Protein AF-A0A397Q6Q2-F1 (afdb_monomer_lite)

InterPro domains:
  IPR017496 Photosynthetic complex assembly protein 2, putative [PF12291] (1-254)
  IPR017496 Photosynthetic complex assembly protein 2, putative [TIGR03055] (8-249)

Organism: NCBI:txid933063

pLDDT: mean 75.16, std 22.61, range [23.69, 97.44]

Foldseek 3Di:
DVLLVVLLVVLVVCVLVLLLVLLLLLLDDLVCLVVVLVVLVVQLVVLLVQLLVLLQPLDLVSLVSLLVSLVSNLSSLSSCVQSPVQWAPDQAADDDDPDLVVLVVNLCRGHVSSLVVLVVVLVSSCVSNPVGPDCLSSLSNVLVSVLVVLVSVQQQQEFQDNLLLSHDPSNNSSVNNGDHDLDDPSLVVLLVVLLVVLCVLQCVLVDPPHRPSSVSSSSSSSSSSVVSSVVSVCRNDPDNPCVSVVVSSVVSVVVVVVVVVVPDDDPPDDDDDDDDDDDDDDDDDDDDDDDDDDDDDDDDDDDDDDDDDDDDDDDDDDDDDDDDDDDDDD

Sequence (330 aa):
MLEYGLAILYALFIWWFSTGLILYLDGLPRRTFSWSMVVMTVIALAALYGLWVSGTDNSMGGAYLSFTCGLLVWAWHELSFLTGYLTGPRRTPCPKVDSFWARFRYASETVIHHEIAIAATAGLMAMLTWGASNQIGLWTFVILWLMRLSAKLNIFLGVANLAEEFLPPHLRYLETYFRRRPLNLLFPVSVTVSTIVTVLILERGLAEGVPAWEAVGAVFLGTLLALAVLEHWFLVLPIQATALWQWALDAQRTRRRKNASVAPGEVEGDDLFQVLPVSAGTTKPAKGIEEAAGISWGTHSPLTRMQSWDVPNNKPQVFPGRGSAPGSLD

Structure (mmCIF, N/CA/C/O backbone):
data_AF-A0A397Q6Q2-F1
#
_entry.id   AF-A0A397Q6Q2-F1
#
loop_
_atom_site.group_PDB
_atom_site.id
_atom_site.type_symbol
_atom_site.label_atom_id
_atom_site.label_alt_id
_atom_site.label_comp_id
_atom_site.label_asym_id
_atom_site.label_entity_id
_atom_site.label_seq_id
_atom_site.pdbx_PDB_ins_code
_atom_site.Cartn_x
_atom_site.Cartn_y
_atom_site.Cartn_z
_atom_site.occupancy
_atom_site.B_iso_or_equiv
_atom_site.auth_seq_id
_atom_site.auth_comp_id
_atom_site.auth_asym_id
_atom_site.auth_atom_id
_atom_site.pdbx_PDB_model_num
ATOM 1 N N . MET A 1 1 ? -23.509 8.230 11.506 1.00 62.78 1 MET A N 1
ATOM 2 C CA . MET A 1 1 ? -23.454 8.987 10.228 1.00 62.78 1 MET A CA 1
ATOM 3 C C . MET A 1 1 ? -22.241 9.916 10.162 1.00 62.78 1 MET A C 1
ATOM 5 O O . MET A 1 1 ? -21.402 9.698 9.300 1.00 62.78 1 MET A O 1
ATOM 9 N N . LEU A 1 2 ? -22.098 10.903 11.061 1.00 80.69 2 LEU A N 1
ATOM 10 C CA . LEU A 1 2 ? -20.955 11.837 11.042 1.00 80.69 2 LEU A CA 1
ATOM 11 C C . LEU A 1 2 ? -19.597 11.131 11.221 1.00 80.69 2 LEU A C 1
ATOM 13 O O . LEU A 1 2 ? -18.659 11.415 10.488 1.00 80.69 2 LEU A O 1
ATOM 17 N N . GLU A 1 3 ? -19.518 10.166 12.138 1.00 75.81 3 GLU A N 1
ATOM 18 C CA . GLU A 1 3 ? -18.299 9.392 12.431 1.00 75.81 3 GLU A CA 1
ATOM 19 C C . GLU A 1 3 ? -17.774 8.620 11.211 1.00 75.81 3 GLU A C 1
ATOM 21 O O . GLU A 1 3 ? -16.574 8.612 10.947 1.00 75.81 3 GLU A O 1
ATOM 26 N N . TYR A 1 4 ? -18.668 8.050 10.398 1.00 86.25 4 TYR A N 1
ATOM 27 C CA . TYR A 1 4 ? -18.290 7.371 9.155 1.00 86.25 4 TYR A CA 1
ATOM 28 C C . TYR A 1 4 ? -17.776 8.359 8.107 1.00 86.25 4 TYR A C 1
ATOM 30 O O . TYR A 1 4 ? -16.778 8.093 7.444 1.00 86.25 4 TYR A O 1
ATOM 38 N N . GLY A 1 5 ? -18.417 9.528 7.992 1.00 83.69 5 GLY A N 1
ATOM 39 C CA . GLY A 1 5 ? -17.938 10.603 7.124 1.00 83.69 5 GLY A CA 1
ATOM 40 C C . GLY A 1 5 ? -16.537 11.074 7.518 1.00 83.69 5 GLY A C 1
ATOM 41 O O . GLY A 1 5 ? -15.680 11.239 6.652 1.00 83.69 5 GLY A O 1
ATOM 42 N N . LEU A 1 6 ? -16.270 11.213 8.820 1.00 86.25 6 LEU A N 1
ATOM 43 C CA . LEU A 1 6 ? -14.944 11.560 9.333 1.00 86.25 6 LEU A CA 1
ATOM 44 C C . LEU A 1 6 ? -13.905 10.473 9.033 1.00 86.25 6 LEU A C 1
ATOM 46 O O . LEU A 1 6 ? -12.788 10.809 8.651 1.00 86.25 6 LEU A O 1
ATOM 50 N N . ALA A 1 7 ? -14.256 9.192 9.159 1.00 83.50 7 ALA A N 1
ATOM 51 C CA . ALA A 1 7 ? -13.366 8.086 8.807 1.00 83.50 7 ALA A CA 1
ATOM 52 C C . ALA A 1 7 ? -13.013 8.083 7.307 1.00 83.50 7 ALA A C 1
ATOM 54 O O . ALA A 1 7 ? -11.840 7.984 6.945 1.00 83.50 7 ALA A O 1
ATOM 55 N N . ILE A 1 8 ? -14.001 8.281 6.427 1.00 88.94 8 ILE A N 1
ATOM 56 C CA . ILE A 1 8 ? -13.779 8.383 4.975 1.00 88.94 8 ILE A CA 1
ATOM 57 C C . ILE A 1 8 ? -12.869 9.573 4.652 1.00 88.94 8 ILE A C 1
ATOM 59 O O . ILE A 1 8 ? -11.878 9.419 3.939 1.00 88.94 8 ILE A O 1
ATOM 63 N N . LEU A 1 9 ? -13.173 10.755 5.198 1.00 90.94 9 LEU A N 1
ATOM 64 C CA . LEU A 1 9 ? -12.369 11.962 4.987 1.00 90.94 9 LEU A CA 1
ATOM 65 C C . LEU A 1 9 ? -10.935 11.782 5.488 1.00 90.94 9 LEU A C 1
ATOM 67 O O . LEU A 1 9 ? -9.996 12.193 4.811 1.00 90.94 9 LEU A O 1
ATOM 71 N N . TYR A 1 10 ? -10.760 11.136 6.639 1.00 89.44 10 TYR A N 1
ATOM 72 C CA . TYR A 1 10 ? -9.447 10.833 7.195 1.00 89.44 10 TYR A CA 1
ATOM 73 C C . TYR A 1 10 ? -8.652 9.875 6.301 1.00 89.44 10 TYR A C 1
ATOM 75 O O . TYR A 1 10 ? -7.494 10.152 5.989 1.00 89.44 10 TYR A O 1
ATOM 83 N N . ALA A 1 11 ? -9.272 8.788 5.831 1.00 86.50 11 ALA A N 1
ATOM 84 C CA . ALA A 1 11 ? -8.634 7.845 4.915 1.00 86.50 11 ALA A CA 1
ATOM 85 C C . ALA A 1 11 ? -8.233 8.514 3.594 1.00 86.50 11 ALA A C 1
ATOM 87 O O . ALA A 1 11 ? -7.105 8.338 3.139 1.00 86.50 11 ALA A O 1
ATOM 88 N N . LEU A 1 12 ? -9.125 9.321 3.010 1.00 88.50 12 LEU A N 1
ATOM 89 C CA . LEU A 1 12 ? -8.849 10.088 1.793 1.00 88.50 12 LEU A CA 1
ATOM 90 C C . LEU A 1 12 ? -7.703 11.079 1.996 1.00 88.50 12 LEU A C 1
ATOM 92 O O . LEU A 1 12 ? -6.806 11.162 1.158 1.00 88.50 12 LEU A O 1
ATOM 96 N N . PHE A 1 13 ? -7.717 11.807 3.114 1.00 89.56 13 PHE A N 1
ATOM 97 C CA . PHE A 1 13 ? -6.671 12.759 3.459 1.00 89.56 13 PHE A CA 1
ATOM 98 C C . PHE A 1 13 ? -5.317 12.067 3.609 1.00 89.56 13 PHE A C 1
ATOM 100 O O . PHE A 1 13 ? -4.347 12.507 2.994 1.00 89.56 13 PHE A O 1
ATOM 107 N N . ILE A 1 14 ? -5.241 10.972 4.375 1.00 87.06 14 ILE A N 1
ATOM 108 C CA . ILE A 1 14 ? -3.981 10.245 4.557 1.00 87.06 14 ILE A CA 1
ATOM 109 C C . ILE A 1 14 ? -3.511 9.623 3.255 1.00 87.06 14 ILE A C 1
ATOM 111 O O . ILE A 1 14 ? -2.324 9.703 2.964 1.00 87.06 14 ILE A O 1
ATOM 115 N N . TRP A 1 15 ? -4.401 9.028 2.465 1.00 85.56 15 TRP A N 1
ATOM 116 C CA . TRP A 1 15 ? -4.033 8.472 1.168 1.00 85.56 15 TRP A CA 1
ATOM 117 C C . TRP A 1 15 ? -3.426 9.552 0.264 1.00 85.56 15 TRP A C 1
ATOM 119 O O . TRP A 1 15 ? -2.293 9.409 -0.194 1.00 85.56 15 TRP A O 1
ATOM 129 N N . TRP A 1 16 ? -4.119 10.683 0.101 1.00 83.06 16 TRP A N 1
ATOM 130 C CA . TRP A 1 16 ? -3.647 11.805 -0.712 1.00 83.06 16 TRP A CA 1
ATOM 131 C C . TRP A 1 16 ? -2.315 12.374 -0.209 1.00 83.06 16 TRP A C 1
ATOM 133 O O . TRP A 1 16 ? -1.377 12.594 -0.984 1.00 83.06 16 TRP A O 1
ATOM 143 N N . PHE A 1 17 ? -2.226 12.605 1.103 1.00 83.75 17 PHE A N 1
ATOM 144 C CA . PHE A 1 17 ? -1.046 13.165 1.748 1.00 83.75 17 PHE A CA 1
ATOM 145 C C . PHE A 1 17 ? 0.142 12.203 1.694 1.00 83.75 17 PHE A C 1
ATOM 147 O O . PHE A 1 17 ? 1.251 12.634 1.400 1.00 83.75 17 PHE A O 1
ATOM 154 N N . SER A 1 18 ? -0.079 10.907 1.921 1.00 79.88 18 SER A N 1
ATOM 155 C CA . SER A 1 18 ? 0.954 9.870 1.871 1.00 79.88 18 SER A CA 1
ATOM 156 C C . SER A 1 18 ? 1.551 9.761 0.472 1.00 79.88 18 SER A C 1
ATOM 158 O O . SER A 1 18 ? 2.770 9.846 0.332 1.00 79.88 18 SER A O 1
ATOM 160 N N . THR A 1 19 ? 0.719 9.695 -0.573 1.00 80.81 19 THR A N 1
ATOM 161 C CA . THR A 1 19 ? 1.193 9.695 -1.965 1.00 80.81 19 THR A CA 1
ATOM 162 C C . THR A 1 19 ? 2.007 10.952 -2.271 1.00 80.81 19 THR A C 1
ATOM 164 O O . THR A 1 19 ? 3.119 10.856 -2.789 1.00 80.81 19 THR A O 1
ATOM 167 N N . GLY A 1 20 ? 1.517 12.135 -1.886 1.00 78.31 20 GLY A N 1
ATOM 168 C CA . GLY A 1 20 ? 2.250 13.390 -2.077 1.00 78.31 20 GLY A CA 1
ATOM 169 C C . GLY A 1 20 ? 3.579 13.446 -1.313 1.00 78.31 20 GLY A C 1
ATOM 170 O O . GLY A 1 20 ? 4.592 13.876 -1.865 1.00 78.31 20 GLY A O 1
ATOM 171 N N . LEU A 1 21 ? 3.599 12.982 -0.061 1.00 81.31 21 LEU A N 1
ATOM 172 C CA . LEU A 1 21 ? 4.784 12.959 0.794 1.00 81.31 21 LEU A CA 1
ATOM 173 C C . LEU A 1 21 ? 5.843 11.994 0.260 1.00 81.31 21 LEU A C 1
ATOM 175 O O . LEU A 1 21 ? 7.022 12.337 0.234 1.00 81.31 21 LEU A O 1
ATOM 179 N N . ILE A 1 22 ? 5.436 10.813 -0.198 1.00 78.44 22 ILE A N 1
ATOM 180 C CA . ILE A 1 22 ? 6.340 9.818 -0.777 1.00 78.44 22 ILE A CA 1
ATOM 181 C C . ILE A 1 22 ? 6.990 10.365 -2.053 1.00 78.44 22 ILE A C 1
ATOM 183 O O . ILE A 1 22 ? 8.209 10.279 -2.201 1.00 78.44 22 ILE A O 1
ATOM 187 N N . LEU A 1 23 ? 6.214 11.017 -2.928 1.00 76.12 23 LEU A N 1
ATOM 188 C CA . LEU A 1 23 ? 6.755 11.691 -4.112 1.00 76.12 23 LEU A CA 1
ATOM 189 C C . LEU A 1 23 ? 7.685 12.843 -3.729 1.00 76.12 23 LEU A C 1
ATOM 191 O O . LEU A 1 23 ? 8.739 13.024 -4.333 1.00 76.12 23 LEU A O 1
ATOM 195 N N . TYR A 1 24 ? 7.348 13.622 -2.704 1.00 77.31 24 TYR A N 1
ATOM 196 C CA . TYR A 1 24 ? 8.254 14.653 -2.213 1.00 77.31 24 TYR A CA 1
ATOM 197 C C . TYR A 1 24 ? 9.588 14.051 -1.751 1.00 77.31 24 TYR A C 1
ATOM 199 O O . TYR A 1 24 ? 10.636 14.541 -2.175 1.00 77.31 24 TYR A O 1
ATOM 207 N N . LEU A 1 25 ? 9.543 12.979 -0.946 1.00 76.31 25 LEU A N 1
ATOM 208 C CA . LEU A 1 25 ? 10.707 12.287 -0.386 1.00 76.31 25 LEU A CA 1
ATOM 209 C C . LEU A 1 25 ? 11.610 11.669 -1.462 1.00 76.31 25 LEU A C 1
ATOM 211 O O . LEU A 1 25 ? 12.826 11.859 -1.418 1.00 76.31 25 LEU A O 1
ATOM 215 N N . ASP A 1 26 ? 11.030 11.016 -2.468 1.00 73.25 26 ASP A N 1
ATOM 216 C CA . ASP A 1 26 ? 11.765 10.492 -3.630 1.00 73.25 26 ASP A CA 1
ATOM 217 C C . ASP A 1 26 ? 12.433 11.609 -4.464 1.00 73.25 26 ASP A C 1
ATOM 219 O O . ASP A 1 26 ? 13.457 11.422 -5.127 1.00 73.25 26 ASP A O 1
ATOM 223 N N . GLY A 1 27 ? 11.892 12.825 -4.379 1.00 68.25 27 GLY A N 1
ATOM 224 C CA . GLY A 1 27 ? 12.430 14.015 -5.024 1.00 68.25 27 GLY A CA 1
ATOM 225 C C . GLY A 1 27 ? 13.690 14.597 -4.382 1.00 68.25 27 GLY A C 1
ATOM 226 O O . GLY A 1 27 ? 14.313 15.482 -4.984 1.00 68.25 27 GLY A O 1
ATOM 227 N N . LEU A 1 28 ? 14.062 14.173 -3.168 1.00 74.00 28 LEU A N 1
ATOM 228 C CA . LEU A 1 28 ? 15.222 14.726 -2.472 1.00 74.00 28 LEU A CA 1
ATOM 229 C C . LEU A 1 28 ? 16.566 14.218 -3.044 1.00 74.00 28 LEU A C 1
ATOM 231 O O . LEU A 1 28 ? 16.637 13.183 -3.708 1.00 74.00 28 LEU A O 1
ATOM 235 N N . PRO A 1 29 ? 17.682 14.935 -2.792 1.00 73.88 29 PRO A N 1
ATOM 236 C CA . PRO A 1 29 ? 19.012 14.463 -3.163 1.00 73.88 29 PRO A CA 1
ATOM 237 C C . PRO A 1 29 ? 19.339 13.122 -2.499 1.00 73.88 29 PRO A C 1
ATOM 239 O O . PRO A 1 29 ? 19.105 12.948 -1.304 1.00 73.88 29 PRO A O 1
ATOM 242 N N . ARG A 1 30 ? 20.005 12.220 -3.230 1.00 70.38 30 ARG A N 1
ATOM 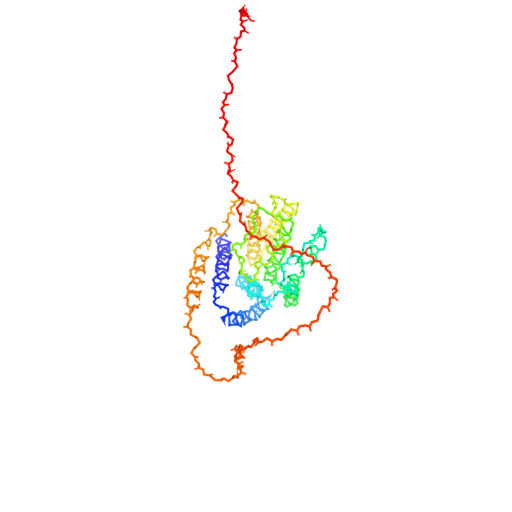243 C CA . ARG A 1 30 ? 20.380 10.871 -2.753 1.00 70.38 30 ARG A CA 1
ATOM 244 C C . ARG A 1 30 ? 21.088 10.836 -1.396 1.00 70.38 30 ARG A C 1
ATOM 246 O O . ARG A 1 30 ? 20.931 9.872 -0.660 1.00 70.38 30 ARG A O 1
ATOM 253 N N . ARG A 1 31 ? 21.838 11.886 -1.039 1.00 73.12 31 ARG A N 1
ATOM 254 C CA . ARG A 1 31 ? 22.506 12.004 0.273 1.00 73.12 31 ARG A CA 1
ATOM 255 C C . ARG A 1 31 ? 21.522 12.002 1.451 1.00 73.12 31 ARG A C 1
ATOM 257 O O . ARG A 1 31 ? 21.878 11.566 2.536 1.00 73.12 31 ARG A O 1
ATOM 264 N N . THR A 1 32 ? 20.293 12.466 1.239 1.00 79.62 32 THR A N 1
ATOM 265 C CA . THR A 1 32 ? 19.256 12.520 2.282 1.00 79.62 32 THR A CA 1
ATOM 266 C C . THR A 1 32 ? 18.490 11.209 2.445 1.00 79.62 32 THR A C 1
ATOM 268 O O . THR A 1 32 ? 17.858 11.021 3.480 1.00 79.62 32 THR A O 1
ATOM 271 N N . PHE A 1 33 ? 18.587 10.276 1.488 1.00 82.19 33 PHE A N 1
ATOM 272 C CA . PHE A 1 33 ? 17.823 9.024 1.521 1.00 82.19 33 PHE A CA 1
ATOM 273 C C . PHE A 1 33 ? 18.145 8.183 2.757 1.00 82.19 33 PHE A C 1
ATOM 275 O O . PHE A 1 33 ? 17.228 7.651 3.375 1.00 82.19 33 PHE A O 1
ATOM 282 N N . SER A 1 34 ? 19.412 8.134 3.181 1.00 84.31 34 SER A N 1
ATOM 283 C CA . SER A 1 34 ? 19.804 7.452 4.419 1.00 84.31 34 SER A CA 1
ATOM 284 C C . SER A 1 34 ? 19.091 8.037 5.639 1.00 84.31 34 SER A C 1
ATOM 286 O O . SER A 1 34 ? 18.606 7.296 6.487 1.00 84.31 34 SER A O 1
ATOM 288 N N . TRP A 1 35 ? 18.987 9.367 5.715 1.00 87.06 35 TRP A N 1
ATOM 289 C CA . TRP A 1 35 ? 18.337 10.044 6.837 1.00 87.06 35 TRP A CA 1
ATOM 290 C C . TRP A 1 35 ? 16.820 9.837 6.815 1.00 87.06 35 TRP A C 1
ATOM 292 O O . TRP A 1 35 ? 16.237 9.486 7.838 1.00 87.06 35 TRP A O 1
ATOM 302 N N . SER A 1 36 ? 16.193 9.947 5.639 1.00 86.06 36 SER A N 1
ATOM 303 C CA . SER A 1 36 ? 14.774 9.625 5.452 1.00 86.06 36 SER A CA 1
ATOM 304 C C . SER A 1 36 ? 14.459 8.182 5.854 1.00 86.06 36 SER A C 1
ATOM 306 O O . SER A 1 36 ? 13.465 7.946 6.535 1.00 86.06 36 SER A O 1
ATOM 308 N N . MET A 1 37 ? 15.325 7.226 5.506 1.00 90.06 37 MET A N 1
ATOM 309 C CA . MET A 1 37 ? 15.164 5.827 5.905 1.00 90.06 37 MET A CA 1
ATOM 310 C C . MET A 1 37 ? 15.331 5.619 7.411 1.00 90.06 37 MET A C 1
ATOM 312 O O . MET A 1 37 ? 14.556 4.863 7.991 1.00 90.06 37 MET A O 1
ATOM 316 N N . VAL A 1 38 ? 16.280 6.292 8.072 1.00 91.19 38 VAL A N 1
ATOM 317 C CA . VAL A 1 38 ? 16.428 6.219 9.540 1.00 91.19 38 VAL A CA 1
ATOM 318 C C . VAL A 1 38 ? 15.170 6.740 10.233 1.00 91.19 38 VAL A C 1
ATOM 320 O O . VAL A 1 38 ? 14.598 6.034 11.062 1.00 91.19 38 VAL A O 1
ATOM 323 N N . VAL A 1 39 ? 14.693 7.928 9.848 1.00 91.69 39 VAL A N 1
ATOM 324 C CA . VAL A 1 39 ? 13.473 8.525 10.412 1.00 91.69 39 VAL A CA 1
ATOM 325 C C . VAL A 1 39 ? 12.270 7.609 10.191 1.00 91.69 39 VAL A C 1
ATOM 327 O O . VAL A 1 39 ? 11.556 7.293 11.141 1.00 91.69 39 VAL A O 1
ATOM 330 N N . MET A 1 40 ? 12.079 7.111 8.968 1.00 91.50 40 MET A N 1
ATOM 331 C CA . MET A 1 40 ? 10.976 6.196 8.677 1.00 91.50 40 MET A CA 1
ATOM 332 C C . MET A 1 40 ? 11.094 4.870 9.424 1.00 91.50 40 MET A C 1
ATOM 334 O O . MET A 1 40 ? 10.072 4.292 9.769 1.00 91.50 40 MET A O 1
ATOM 338 N N . THR A 1 41 ? 12.305 4.378 9.695 1.00 93.56 41 THR A N 1
ATOM 339 C CA . THR A 1 41 ? 12.502 3.147 10.477 1.00 93.56 41 THR A CA 1
ATOM 340 C C . THR A 1 41 ? 12.074 3.352 11.926 1.00 93.56 41 THR A C 1
ATOM 342 O O . THR A 1 41 ? 11.363 2.515 12.474 1.00 93.56 41 THR A O 1
ATOM 345 N N . VAL A 1 42 ? 12.429 4.489 12.534 1.00 96.00 42 VAL A N 1
ATOM 346 C CA . VAL A 1 42 ? 11.959 4.846 13.883 1.00 96.00 42 VAL A CA 1
ATOM 347 C C . VAL A 1 42 ? 10.432 4.950 13.911 1.00 96.00 42 VAL A C 1
ATOM 349 O O . VAL A 1 42 ? 9.798 4.395 14.806 1.00 96.00 42 VAL A O 1
ATOM 352 N N . ILE A 1 43 ? 9.835 5.591 12.902 1.00 95.62 43 ILE A N 1
ATOM 353 C CA . ILE A 1 43 ? 8.376 5.693 12.763 1.00 95.62 43 ILE A CA 1
ATOM 354 C C . ILE A 1 43 ? 7.736 4.309 12.599 1.00 95.62 43 ILE A C 1
ATOM 356 O O . ILE A 1 43 ? 6.727 4.037 13.240 1.00 95.62 43 ILE A O 1
ATOM 360 N N . ALA A 1 44 ? 8.317 3.418 11.793 1.00 95.31 44 ALA A N 1
ATOM 361 C CA . ALA A 1 44 ? 7.804 2.065 11.592 1.00 95.31 44 ALA A CA 1
ATOM 362 C C . ALA A 1 44 ? 7.859 1.230 12.880 1.00 95.31 44 ALA A C 1
ATOM 364 O O . ALA A 1 44 ? 6.895 0.541 13.201 1.00 95.31 44 ALA A O 1
ATOM 365 N N . LEU A 1 45 ? 8.943 1.327 13.658 1.00 96.62 45 LEU A N 1
ATOM 366 C CA . LEU A 1 45 ? 9.052 0.660 14.959 1.00 96.62 45 LEU A CA 1
ATOM 367 C C . LEU A 1 45 ? 8.027 1.205 15.963 1.00 96.62 45 LEU A C 1
ATOM 369 O O . LEU A 1 45 ? 7.354 0.428 16.640 1.00 96.62 45 LEU A O 1
ATOM 373 N N . ALA A 1 46 ? 7.854 2.529 16.018 1.00 97.06 46 ALA A N 1
ATOM 374 C CA . ALA A 1 46 ? 6.817 3.155 16.835 1.00 97.06 46 ALA A CA 1
ATOM 375 C C . ALA A 1 46 ? 5.407 2.735 16.384 1.00 97.06 46 ALA A C 1
ATOM 377 O O . ALA A 1 46 ? 4.536 2.501 17.219 1.00 97.06 46 ALA A O 1
ATOM 378 N N . ALA A 1 47 ? 5.185 2.581 15.078 1.00 96.50 47 ALA A N 1
ATOM 379 C CA . ALA A 1 47 ? 3.924 2.112 14.522 1.00 96.50 47 ALA A CA 1
ATOM 380 C C . ALA A 1 47 ? 3.651 0.637 14.854 1.00 96.50 47 ALA A C 1
ATOM 382 O O . ALA A 1 47 ? 2.516 0.307 15.177 1.00 96.50 47 ALA A O 1
ATOM 383 N N . LEU A 1 48 ? 4.664 -0.237 14.852 1.00 96.62 48 LEU A N 1
ATOM 384 C CA . LEU A 1 48 ? 4.523 -1.625 15.314 1.00 96.62 48 LEU A CA 1
ATOM 385 C C . LEU A 1 48 ? 4.171 -1.693 16.805 1.00 96.62 48 LEU A C 1
ATOM 387 O O . LEU A 1 48 ? 3.310 -2.479 17.197 1.00 96.62 48 LEU A O 1
ATOM 391 N N . TYR A 1 49 ? 4.780 -0.837 17.629 1.00 96.12 49 TYR A N 1
ATOM 392 C CA . TYR A 1 49 ? 4.403 -0.712 19.037 1.00 96.12 49 TYR A CA 1
ATOM 393 C C . TYR A 1 49 ? 2.965 -0.192 19.197 1.00 96.12 49 TYR A C 1
ATOM 395 O O . TYR A 1 49 ? 2.180 -0.766 19.947 1.00 96.12 49 TYR A O 1
ATOM 403 N N . GLY A 1 50 ? 2.584 0.846 18.446 1.00 94.94 50 GLY A N 1
ATOM 404 C CA . GLY A 1 50 ? 1.219 1.377 18.438 1.00 94.94 50 GLY A CA 1
ATOM 405 C C . GLY A 1 50 ? 0.179 0.357 17.963 1.00 94.94 50 GLY A C 1
ATOM 406 O O . GLY A 1 50 ? -0.921 0.304 18.511 1.00 94.94 50 GLY A O 1
ATOM 407 N N . LEU A 1 51 ? 0.531 -0.509 17.009 1.00 95.19 51 LEU A N 1
ATOM 408 C CA . LEU A 1 51 ? -0.309 -1.625 16.574 1.00 95.19 51 LEU A CA 1
ATOM 409 C C . LEU A 1 51 ? -0.536 -2.625 17.713 1.00 95.19 51 LEU A C 1
ATOM 411 O O . LEU A 1 51 ? -1.665 -3.042 17.947 1.00 95.19 51 LEU A O 1
ATOM 415 N N . TRP A 1 52 ? 0.523 -2.979 18.442 1.00 94.69 52 TRP A N 1
ATOM 416 C CA . TRP A 1 52 ? 0.419 -3.881 19.587 1.00 94.69 52 TRP A CA 1
ATOM 417 C C . TRP A 1 52 ? -0.453 -3.290 20.706 1.00 94.69 52 TRP A C 1
ATOM 419 O O . TRP A 1 52 ? -1.338 -3.973 21.213 1.00 94.69 52 TRP A O 1
ATOM 429 N N . VAL A 1 53 ? -0.275 -2.003 21.032 1.00 93.94 53 VAL A N 1
ATOM 430 C CA . VAL A 1 53 ? -1.092 -1.300 22.041 1.00 93.94 53 VAL A CA 1
ATOM 431 C C . VAL A 1 53 ? -2.555 -1.178 21.606 1.00 93.94 53 VAL A C 1
ATOM 433 O O . VAL A 1 53 ? -3.456 -1.429 22.400 1.00 93.94 53 VAL A O 1
ATOM 436 N N . SER A 1 54 ? -2.809 -0.815 20.347 1.00 93.81 54 SER A N 1
ATOM 437 C CA . SER A 1 54 ? -4.178 -0.667 19.829 1.00 93.81 54 SER A CA 1
ATOM 438 C C . SER A 1 54 ? -4.911 -1.997 19.651 1.00 93.81 54 SER A C 1
ATOM 440 O O . SER A 1 54 ? -6.134 -1.990 19.539 1.00 93.81 54 SER A O 1
ATOM 442 N N . GLY A 1 55 ? -4.206 -3.135 19.673 1.00 91.31 55 GLY A N 1
ATOM 443 C CA . GLY A 1 55 ? -4.792 -4.465 19.499 1.00 91.31 55 GLY A CA 1
ATOM 444 C C . GLY A 1 55 ? -5.838 -4.840 20.557 1.00 91.31 55 GLY A C 1
ATOM 445 O O . GLY A 1 55 ? -6.777 -5.575 20.253 1.00 91.31 55 GLY A O 1
ATOM 446 N N . THR A 1 56 ? -5.714 -4.318 21.779 1.00 91.88 56 THR A N 1
ATOM 447 C CA . THR A 1 56 ? -6.677 -4.535 22.876 1.00 91.88 56 THR A CA 1
ATOM 448 C C . THR A 1 56 ? -7.596 -3.335 23.122 1.00 91.88 56 THR A C 1
ATOM 450 O O . THR A 1 56 ? -8.490 -3.404 23.966 1.00 91.88 56 THR A O 1
ATOM 453 N N . ASP A 1 57 ? -7.407 -2.241 22.380 1.00 92.62 57 ASP A N 1
ATOM 454 C CA . ASP A 1 57 ? -8.207 -1.026 22.493 1.00 92.62 57 ASP A CA 1
ATOM 455 C C . ASP A 1 57 ? -9.428 -1.092 21.563 1.00 92.62 57 ASP A C 1
ATOM 457 O O . ASP A 1 57 ? -9.352 -0.808 20.364 1.00 92.62 57 ASP A O 1
ATOM 461 N N . ASN A 1 58 ? -10.572 -1.447 22.152 1.00 91.69 58 ASN A N 1
ATOM 462 C CA . ASN A 1 58 ? -11.880 -1.533 21.491 1.00 91.69 58 ASN A CA 1
ATOM 463 C C . ASN A 1 58 ? -12.635 -0.194 21.507 1.00 91.69 58 ASN A C 1
ATOM 465 O O . ASN A 1 58 ? -13.859 -0.146 21.653 1.00 91.69 58 ASN A O 1
ATOM 469 N N . SER A 1 59 ? -11.902 0.911 21.408 1.00 93.81 59 SER A N 1
ATOM 470 C CA . SER A 1 59 ? -12.459 2.248 21.241 1.00 93.81 59 SER A CA 1
ATOM 471 C C . SER A 1 59 ? -12.338 2.721 19.792 1.00 93.81 59 SER A C 1
ATOM 473 O O . SER A 1 59 ? -11.576 2.188 18.984 1.00 93.81 59 SER A O 1
ATOM 475 N N . MET A 1 60 ? -13.066 3.788 19.453 1.00 92.44 60 MET A N 1
ATOM 476 C CA . MET A 1 60 ? -12.877 4.465 18.167 1.00 92.44 60 MET A CA 1
ATOM 477 C C . MET A 1 60 ? -11.432 4.963 18.011 1.00 92.44 60 MET A C 1
ATOM 479 O O . MET A 1 60 ? -10.861 4.833 16.934 1.00 92.44 60 MET A O 1
ATOM 483 N N . GLY A 1 61 ? -10.812 5.474 19.081 1.00 92.00 61 GLY A N 1
ATOM 484 C CA . GLY A 1 61 ? -9.410 5.902 19.061 1.00 92.00 61 GLY A CA 1
ATOM 485 C C . GLY A 1 61 ? -8.464 4.762 18.678 1.00 92.00 61 GLY A C 1
ATOM 486 O O . GLY A 1 61 ? -7.608 4.945 17.811 1.00 92.00 61 GLY A O 1
ATOM 487 N N . GLY A 1 62 ? -8.697 3.569 19.231 1.00 93.19 62 GLY A N 1
ATOM 488 C CA . GLY A 1 62 ? -7.982 2.346 18.874 1.00 93.19 62 GLY A CA 1
ATOM 489 C C . GLY A 1 62 ? -8.111 1.985 17.392 1.00 93.19 62 GLY A C 1
ATOM 490 O O . GLY A 1 62 ? -7.121 1.607 16.764 1.00 93.19 62 GLY A O 1
ATOM 491 N N . ALA A 1 63 ? -9.290 2.159 16.786 1.00 93.94 63 ALA A N 1
ATOM 492 C CA . ALA A 1 63 ? -9.493 1.921 15.353 1.00 93.94 63 ALA A CA 1
ATOM 493 C C . ALA A 1 63 ? -8.673 2.883 14.470 1.00 93.94 63 ALA A C 1
ATOM 495 O O . ALA A 1 63 ? -7.979 2.439 13.552 1.00 93.94 63 ALA A O 1
ATOM 496 N N . TYR A 1 64 ? -8.697 4.187 14.775 1.00 94.62 64 TYR A N 1
ATOM 497 C CA . TYR A 1 64 ? -7.901 5.198 14.061 1.00 94.62 64 TYR A CA 1
ATOM 498 C C . TYR A 1 64 ? -6.396 4.961 14.230 1.00 94.62 64 TYR A C 1
ATOM 500 O O . TYR A 1 64 ? -5.639 5.046 13.258 1.00 94.62 64 TYR A O 1
ATOM 508 N N . LEU A 1 65 ? -5.959 4.646 15.452 1.00 95.44 65 LEU A N 1
ATOM 509 C CA . LEU A 1 65 ? -4.559 4.365 15.750 1.00 95.44 65 LEU A CA 1
ATOM 510 C C . LEU A 1 65 ? -4.080 3.124 14.992 1.00 95.44 65 LEU A C 1
ATOM 512 O O . LEU A 1 65 ? -3.078 3.198 14.287 1.00 95.44 65 LEU A O 1
ATOM 516 N N . SER A 1 66 ? -4.830 2.022 15.063 1.00 95.94 66 SER A N 1
ATOM 517 C CA . SER A 1 66 ? -4.500 0.759 14.394 1.00 95.94 66 SER A CA 1
ATOM 518 C C . SER A 1 66 ? -4.397 0.934 12.872 1.00 95.94 66 SER A C 1
ATOM 520 O O . SER A 1 66 ? -3.387 0.556 12.272 1.00 95.94 66 SER A O 1
ATOM 522 N N . PHE A 1 67 ? -5.374 1.604 12.248 1.00 96.06 67 PHE A N 1
ATOM 523 C CA . PHE A 1 67 ? -5.342 1.952 10.821 1.00 96.06 67 PHE A CA 1
ATOM 524 C C . PHE A 1 67 ? -4.097 2.774 10.448 1.00 96.06 67 PHE A C 1
ATOM 526 O O . PHE A 1 67 ? -3.377 2.443 9.502 1.00 96.06 67 PHE A O 1
ATOM 533 N N . THR A 1 68 ? -3.798 3.815 11.228 1.00 95.56 68 THR A N 1
ATOM 534 C CA . THR A 1 68 ? -2.643 4.694 10.994 1.00 95.56 68 THR A CA 1
ATOM 535 C C . THR A 1 68 ? -1.327 3.940 11.140 1.00 95.56 68 THR A C 1
ATOM 537 O O . THR A 1 68 ? -0.438 4.084 10.302 1.00 95.56 68 THR A O 1
ATOM 540 N N . CYS A 1 69 ? -1.202 3.088 12.158 1.00 96.38 69 CYS A N 1
ATOM 541 C CA . CYS A 1 69 ? -0.037 2.235 12.355 1.00 96.38 69 CYS A CA 1
ATOM 542 C C . CYS A 1 69 ? 0.191 1.310 11.152 1.00 96.38 69 CYS A C 1
ATOM 544 O O . CYS A 1 69 ? 1.309 1.253 10.640 1.00 96.38 69 CYS A O 1
ATOM 546 N N . GLY A 1 70 ? -0.859 0.654 10.644 1.00 96.00 70 GLY A N 1
ATOM 547 C CA . GLY A 1 70 ? -0.773 -0.176 9.437 1.00 96.00 70 GLY A CA 1
ATOM 548 C C . GLY A 1 70 ? -0.256 0.597 8.217 1.00 96.00 70 GLY A C 1
ATOM 549 O O . GLY A 1 70 ? 0.632 0.124 7.506 1.00 96.00 70 GLY A O 1
ATOM 550 N N . LEU A 1 71 ? -0.743 1.826 8.018 1.00 94.50 71 LEU A N 1
ATOM 551 C CA . LEU A 1 71 ? -0.289 2.708 6.938 1.00 94.50 71 LEU A CA 1
ATOM 552 C C . LEU A 1 71 ? 1.156 3.183 7.102 1.00 94.50 71 LEU A C 1
ATOM 554 O O . LEU A 1 71 ? 1.888 3.243 6.118 1.00 94.50 71 LEU A O 1
ATOM 558 N N . LEU A 1 72 ? 1.589 3.513 8.318 1.00 95.00 72 LEU A N 1
ATOM 559 C CA . LEU A 1 72 ? 2.962 3.957 8.576 1.00 95.00 72 LEU A CA 1
ATOM 560 C C . LEU A 1 72 ? 3.977 2.832 8.348 1.00 95.00 72 LEU A C 1
ATOM 562 O O . LEU A 1 72 ? 5.032 3.069 7.755 1.00 95.00 72 LEU A O 1
ATOM 566 N N . VAL A 1 73 ? 3.643 1.604 8.757 1.00 96.38 73 VAL A N 1
ATOM 567 C CA . VAL A 1 73 ? 4.464 0.420 8.460 1.00 96.38 73 VAL A CA 1
ATOM 568 C C . VAL A 1 73 ? 4.528 0.183 6.947 1.00 96.38 73 VAL A C 1
ATOM 570 O O . VAL A 1 73 ? 5.604 -0.076 6.409 1.00 96.38 73 VAL A O 1
ATOM 573 N N . TRP A 1 74 ? 3.410 0.344 6.230 1.00 95.19 74 TRP A N 1
ATOM 574 C CA . TRP A 1 74 ? 3.397 0.278 4.765 1.00 95.19 74 TRP A CA 1
ATOM 575 C C . TRP A 1 74 ? 4.254 1.370 4.108 1.00 95.19 74 TRP A C 1
ATOM 577 O O . TRP A 1 74 ? 5.024 1.091 3.190 1.00 95.19 74 TRP A O 1
ATOM 587 N N . ALA A 1 75 ? 4.171 2.609 4.596 1.00 91.69 75 ALA A N 1
ATOM 588 C CA . ALA A 1 75 ? 4.921 3.739 4.057 1.00 91.69 75 ALA A CA 1
ATOM 589 C C . ALA A 1 75 ? 6.441 3.522 4.130 1.00 91.69 75 ALA A C 1
ATOM 591 O O . ALA A 1 75 ? 7.167 3.942 3.228 1.00 91.69 75 ALA A O 1
ATOM 592 N N . TRP A 1 76 ? 6.929 2.829 5.165 1.00 94.25 76 TRP A N 1
ATOM 593 C CA . TRP A 1 76 ? 8.332 2.421 5.249 1.00 94.25 76 TRP A CA 1
ATOM 594 C C . TRP A 1 76 ? 8.729 1.481 4.105 1.00 94.25 76 TRP A C 1
ATOM 596 O O . TRP A 1 76 ? 9.760 1.700 3.467 1.00 94.25 76 TRP A O 1
ATOM 606 N N . HIS A 1 77 ? 7.895 0.481 3.797 1.00 93.69 77 HIS A N 1
ATOM 607 C CA . HIS A 1 77 ? 8.131 -0.438 2.679 1.00 93.69 77 HIS A CA 1
ATOM 608 C C . HIS A 1 77 ? 8.153 0.308 1.349 1.00 93.69 77 HIS A C 1
ATOM 610 O O . HIS A 1 77 ? 9.114 0.165 0.591 1.00 93.69 77 HIS A O 1
ATOM 616 N N . GLU A 1 78 ? 7.161 1.156 1.094 1.00 90.19 78 GLU A N 1
ATOM 617 C CA . GLU A 1 78 ? 7.090 1.935 -0.144 1.00 90.19 78 GLU A CA 1
ATOM 618 C C . GLU A 1 78 ? 8.325 2.834 -0.320 1.00 90.19 78 GLU A C 1
ATOM 620 O O . GLU A 1 78 ? 8.961 2.828 -1.378 1.00 90.19 78 GLU A O 1
ATOM 625 N N . LEU A 1 79 ? 8.739 3.546 0.735 1.00 87.75 79 LEU A N 1
ATOM 626 C CA . LEU A 1 79 ? 9.929 4.392 0.672 1.00 87.75 79 LEU A CA 1
ATOM 627 C C . LEU A 1 79 ? 11.209 3.567 0.483 1.00 87.75 79 LEU A C 1
ATOM 629 O O . LEU A 1 79 ? 12.088 3.966 -0.285 1.00 87.75 79 LEU A O 1
ATOM 633 N N . SER A 1 80 ? 11.319 2.407 1.134 1.00 88.56 80 SER A N 1
ATOM 634 C CA . SER A 1 80 ? 12.473 1.509 0.994 1.00 88.56 80 SER A CA 1
ATOM 635 C C . SER A 1 80 ? 12.644 0.991 -0.440 1.00 88.56 80 SER A C 1
ATOM 637 O O . SER A 1 80 ? 13.774 0.825 -0.912 1.00 88.56 80 SER A O 1
ATOM 639 N N . PHE A 1 81 ? 11.530 0.785 -1.150 1.00 86.69 81 PHE A N 1
ATOM 640 C CA . PHE A 1 81 ? 11.519 0.383 -2.551 1.00 86.69 81 PHE A CA 1
ATOM 641 C C . PHE A 1 81 ? 11.934 1.541 -3.462 1.00 86.69 81 PHE A C 1
ATOM 643 O O . PHE A 1 81 ? 12.865 1.391 -4.257 1.00 86.69 81 PHE A O 1
ATOM 650 N N . LEU A 1 82 ? 11.312 2.715 -3.303 1.00 82.19 82 LEU A N 1
ATOM 651 C CA . LEU A 1 82 ? 11.585 3.890 -4.140 1.00 82.19 82 LEU A CA 1
ATOM 652 C C . LEU A 1 82 ? 13.023 4.393 -3.998 1.00 82.19 82 LEU A C 1
ATOM 654 O O . LEU A 1 82 ? 13.688 4.672 -4.993 1.00 82.19 82 LEU A O 1
ATOM 658 N N . THR A 1 83 ? 13.559 4.404 -2.779 1.00 81.75 83 THR A N 1
ATOM 659 C CA . THR A 1 83 ? 14.962 4.771 -2.517 1.00 81.75 83 THR A CA 1
ATOM 660 C C . THR A 1 83 ? 15.968 3.717 -2.999 1.00 81.75 83 THR A C 1
ATOM 662 O O . THR A 1 83 ? 17.165 3.997 -3.074 1.00 81.75 83 THR A O 1
ATOM 665 N N . GLY A 1 84 ? 15.508 2.517 -3.369 1.00 79.62 84 GLY A N 1
ATOM 666 C CA . GLY A 1 84 ? 16.337 1.433 -3.897 1.00 79.62 84 GLY A CA 1
ATOM 667 C C . GLY A 1 84 ? 17.027 0.563 -2.839 1.00 79.62 84 GLY A C 1
ATOM 668 O O . GLY A 1 84 ? 17.759 -0.357 -3.219 1.00 79.62 84 GLY A O 1
ATOM 669 N N . TYR A 1 85 ? 16.793 0.813 -1.543 1.00 78.06 85 TYR A N 1
ATOM 670 C CA . TYR A 1 85 ? 17.346 0.017 -0.438 1.00 78.06 85 TYR A CA 1
ATOM 671 C C . TYR A 1 85 ? 16.840 -1.425 -0.477 1.00 78.06 85 TYR A C 1
ATOM 673 O O . TYR A 1 85 ? 17.634 -2.361 -0.382 1.00 78.06 85 TYR A O 1
ATOM 681 N N . LEU A 1 86 ? 15.533 -1.600 -0.677 1.00 78.81 86 LEU A N 1
ATOM 682 C CA . LEU A 1 86 ? 14.875 -2.900 -0.711 1.00 78.81 86 LEU A CA 1
ATOM 683 C C . LEU A 1 86 ? 14.406 -3.194 -2.136 1.00 78.81 86 LEU A C 1
ATOM 685 O O . LEU A 1 86 ? 13.255 -2.999 -2.506 1.00 78.81 86 L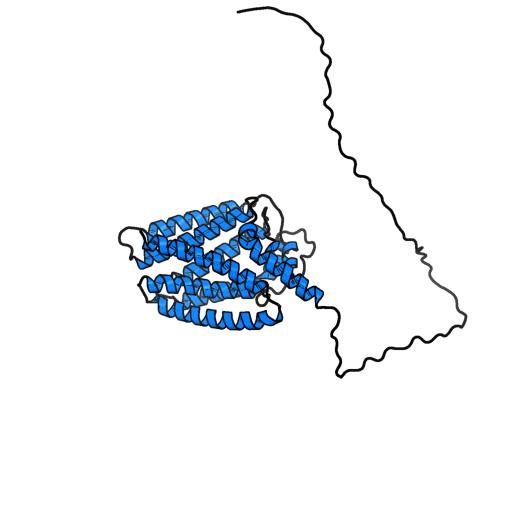EU A O 1
ATOM 689 N N . THR A 1 87 ? 15.349 -3.624 -2.968 1.00 80.25 87 THR A N 1
ATOM 690 C CA . THR A 1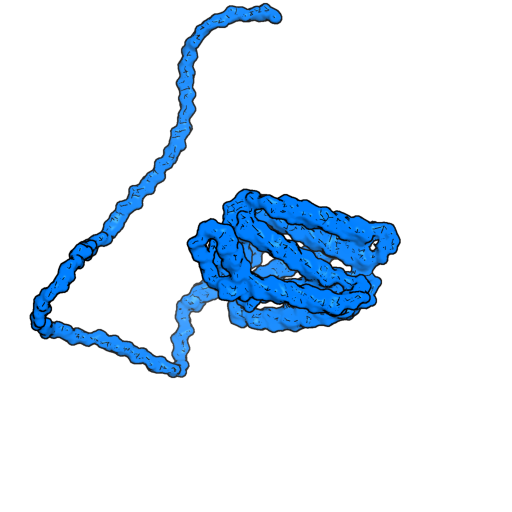 87 ? 15.107 -4.062 -4.350 1.00 80.25 87 THR A CA 1
ATOM 691 C C . THR A 1 87 ? 15.672 -5.463 -4.556 1.00 80.25 87 THR A C 1
ATOM 693 O O . THR A 1 87 ? 16.490 -5.944 -3.766 1.00 80.25 87 THR A O 1
ATOM 696 N N . GLY A 1 88 ? 15.212 -6.151 -5.597 1.00 81.25 88 GLY A N 1
ATOM 697 C CA . GLY A 1 88 ? 15.673 -7.496 -5.911 1.00 81.25 88 GLY A CA 1
ATOM 698 C C . GLY A 1 88 ? 17.132 -7.548 -6.394 1.00 81.25 88 GLY A C 1
ATOM 699 O O . GLY A 1 88 ? 17.745 -6.511 -6.672 1.00 81.25 88 GLY A O 1
ATOM 700 N N . PRO A 1 89 ? 17.709 -8.760 -6.494 1.00 82.25 89 PRO A N 1
ATOM 701 C CA . PRO A 1 89 ? 19.093 -8.972 -6.923 1.00 82.25 89 PRO A CA 1
ATOM 702 C C . PRO A 1 89 ? 19.385 -8.449 -8.335 1.00 82.25 89 PRO A C 1
ATOM 704 O O . PRO A 1 89 ? 20.527 -8.103 -8.642 1.00 82.25 89 PRO A O 1
ATOM 707 N N . ARG A 1 90 ? 18.374 -8.370 -9.208 1.00 81.56 90 ARG A N 1
ATOM 708 C CA . ARG A 1 90 ? 18.544 -7.906 -10.586 1.00 81.56 90 ARG A CA 1
ATOM 709 C C . ARG A 1 90 ? 18.227 -6.416 -10.700 1.00 81.56 90 ARG A C 1
ATOM 711 O O . ARG A 1 90 ? 17.076 -6.009 -10.600 1.00 81.56 90 ARG A O 1
ATOM 718 N N . ARG A 1 91 ? 19.257 -5.613 -10.982 1.00 82.19 91 ARG A N 1
ATOM 719 C CA . ARG A 1 91 ? 19.162 -4.155 -11.213 1.00 82.19 91 ARG A CA 1
ATOM 720 C C . ARG A 1 91 ? 19.544 -3.754 -12.640 1.00 82.19 91 ARG A C 1
ATOM 722 O O . ARG A 1 91 ? 20.071 -2.670 -12.875 1.00 82.19 91 ARG A O 1
ATOM 729 N N . THR A 1 92 ? 19.345 -4.668 -13.585 1.00 83.06 92 THR A N 1
ATOM 730 C CA . THR A 1 92 ? 19.726 -4.506 -14.992 1.00 83.06 92 THR A CA 1
ATOM 731 C C . THR A 1 92 ? 18.501 -4.546 -15.908 1.00 83.06 92 THR A C 1
ATOM 733 O O . THR A 1 92 ? 17.496 -5.178 -15.558 1.00 83.06 92 THR A O 1
ATOM 736 N N . PRO A 1 93 ? 18.561 -3.888 -17.084 1.00 82.81 93 PRO A N 1
ATOM 737 C CA . PRO A 1 93 ? 17.504 -3.963 -18.091 1.00 82.81 93 PRO A CA 1
ATOM 738 C C . PRO A 1 93 ? 17.176 -5.404 -18.498 1.00 82.81 93 PRO A C 1
ATOM 740 O O . PRO A 1 93 ? 18.046 -6.279 -18.457 1.00 82.81 93 PRO A O 1
ATOM 743 N N . CYS A 1 94 ? 15.931 -5.642 -18.912 1.00 79.06 94 CYS A N 1
ATOM 744 C CA . CYS A 1 94 ? 15.469 -6.959 -19.328 1.00 79.06 94 CYS A CA 1
ATOM 745 C C . CYS A 1 94 ? 16.288 -7.451 -20.531 1.00 79.06 94 CYS A C 1
ATOM 747 O O . CYS A 1 94 ? 16.300 -6.783 -21.571 1.00 79.06 94 CYS A O 1
ATOM 749 N N . PRO A 1 95 ? 16.955 -8.617 -20.437 1.00 83.12 95 PRO A N 1
ATOM 750 C CA . PRO A 1 95 ? 17.543 -9.241 -21.612 1.00 83.12 95 PRO A CA 1
ATOM 751 C C . PRO A 1 95 ? 16.435 -9.566 -22.622 1.00 83.12 95 PRO A C 1
ATOM 753 O O . PRO A 1 95 ? 15.293 -9.840 -22.241 1.00 83.12 95 PRO A O 1
ATOM 756 N N . LYS A 1 96 ? 16.764 -9.534 -23.918 1.00 79.69 96 LYS A N 1
ATOM 757 C CA . LYS A 1 96 ? 15.820 -9.906 -24.979 1.00 79.69 96 LYS A CA 1
ATOM 758 C C . LYS A 1 96 ? 15.493 -11.390 -24.844 1.00 79.69 96 LYS A C 1
ATOM 760 O O . LYS A 1 96 ? 16.311 -12.231 -25.204 1.00 79.69 96 LYS A O 1
ATOM 765 N N . VAL A 1 97 ? 14.327 -11.693 -24.283 1.00 80.56 97 VAL A N 1
ATOM 766 C CA . VAL A 1 97 ? 13.845 -13.060 -24.098 1.00 80.56 97 VAL A CA 1
ATOM 767 C C . VAL A 1 97 ? 12.395 -13.150 -24.540 1.00 80.56 97 VAL A C 1
ATOM 769 O O . VAL A 1 97 ? 11.547 -12.393 -24.071 1.00 80.56 97 VAL A O 1
ATOM 772 N N . ASP A 1 98 ? 12.121 -14.104 -25.427 1.00 74.81 98 ASP A N 1
ATOM 773 C CA . ASP A 1 98 ? 10.793 -14.296 -26.018 1.00 74.81 98 ASP A CA 1
ATOM 774 C C . ASP A 1 98 ? 9.855 -15.112 -25.112 1.00 74.81 98 ASP A C 1
ATOM 776 O O . ASP A 1 98 ? 8.631 -15.024 -25.217 1.00 74.81 98 ASP A O 1
ATOM 780 N N . SER A 1 99 ? 10.415 -15.883 -24.172 1.00 86.12 99 SER A N 1
ATOM 781 C CA . SER A 1 99 ? 9.644 -16.694 -23.228 1.00 86.12 99 SER A CA 1
ATOM 782 C C . SER A 1 99 ? 9.012 -15.848 -22.120 1.00 86.12 99 SER A C 1
ATOM 784 O O . SER A 1 99 ? 9.698 -15.181 -21.340 1.00 86.12 99 SER A O 1
ATOM 786 N N . PHE A 1 100 ? 7.686 -15.958 -21.996 1.00 84.12 100 PHE A N 1
ATOM 787 C CA . PHE A 1 100 ? 6.899 -15.327 -20.936 1.00 84.12 100 PHE A CA 1
ATOM 788 C C . PHE A 1 100 ? 7.403 -15.690 -19.533 1.00 84.12 100 PHE A C 1
ATOM 790 O O . PHE A 1 100 ? 7.579 -14.807 -18.696 1.00 84.12 100 PHE A O 1
ATOM 797 N N . TRP A 1 101 ? 7.676 -16.974 -19.291 1.00 86.38 101 TRP A N 1
ATOM 798 C CA . TRP A 1 101 ? 8.108 -17.476 -17.984 1.00 86.38 101 TRP A CA 1
ATOM 799 C C . TRP A 1 101 ? 9.498 -16.982 -17.596 1.00 86.38 101 TRP A C 1
ATOM 801 O O . TRP A 1 101 ? 9.727 -16.622 -16.444 1.00 86.38 101 TRP A O 1
ATOM 811 N N . ALA A 1 102 ? 10.416 -16.911 -18.561 1.00 85.56 102 ALA A N 1
ATOM 812 C CA . ALA A 1 102 ? 11.745 -16.366 -18.319 1.00 85.56 102 ALA A CA 1
ATOM 813 C C . ALA A 1 102 ? 11.678 -14.863 -18.004 1.00 85.56 102 ALA A C 1
ATOM 815 O O . ALA A 1 102 ? 12.294 -14.409 -17.042 1.00 85.56 102 ALA A O 1
ATOM 816 N N . ARG A 1 103 ? 10.853 -14.102 -18.738 1.00 84.88 103 ARG A N 1
ATOM 817 C CA . ARG A 1 103 ? 10.614 -12.683 -18.441 1.00 84.88 103 ARG A CA 1
ATOM 818 C C . ARG A 1 103 ? 9.955 -12.482 -17.077 1.00 84.88 103 ARG A C 1
ATOM 820 O O . ARG A 1 103 ? 10.344 -11.569 -16.358 1.00 84.88 103 ARG A O 1
ATOM 827 N N . PHE A 1 104 ? 8.985 -13.326 -16.719 1.00 86.31 104 PHE A N 1
ATOM 828 C CA . PHE A 1 104 ? 8.328 -13.284 -15.411 1.00 86.31 104 PHE A CA 1
ATOM 829 C C . PHE A 1 104 ? 9.333 -13.513 -14.293 1.00 86.31 104 PHE A C 1
ATOM 831 O O . PHE A 1 104 ? 9.424 -12.691 -13.390 1.00 86.31 104 PHE A O 1
ATOM 838 N N . ARG A 1 105 ? 10.165 -14.554 -14.406 1.00 86.50 105 ARG A N 1
ATOM 839 C CA . ARG A 1 105 ? 11.239 -14.811 -13.447 1.00 86.50 105 ARG A CA 1
ATOM 840 C C . ARG A 1 105 ? 12.158 -13.602 -13.295 1.00 86.50 105 ARG A C 1
ATOM 842 O O . ARG A 1 105 ? 12.430 -13.200 -12.170 1.00 86.50 105 ARG A O 1
ATOM 849 N N . TYR A 1 106 ? 12.615 -13.006 -14.396 1.00 85.69 106 TYR A N 1
ATOM 850 C CA . TYR A 1 106 ? 13.505 -11.850 -14.309 1.00 85.69 106 TYR A CA 1
ATOM 851 C C . TYR A 1 106 ? 12.825 -10.618 -13.712 1.00 85.69 106 TYR A C 1
ATOM 853 O O . TYR A 1 106 ? 13.459 -9.922 -12.930 1.00 85.69 106 TYR A O 1
ATOM 861 N N . ALA A 1 107 ? 11.547 -10.378 -14.016 1.00 84.00 107 ALA A N 1
ATOM 862 C CA . ALA A 1 107 ? 10.768 -9.316 -13.383 1.00 84.00 107 ALA A CA 1
ATOM 863 C C . ALA A 1 107 ? 10.557 -9.582 -11.881 1.00 84.00 107 ALA A C 1
ATOM 865 O O . ALA A 1 107 ? 10.644 -8.671 -11.066 1.00 84.00 107 ALA A O 1
ATOM 866 N N . SER A 1 108 ? 10.341 -10.834 -11.471 1.00 85.19 108 SER A N 1
ATOM 867 C CA . SER A 1 108 ? 10.301 -11.191 -10.050 1.00 85.19 108 SER A CA 1
ATOM 868 C C . SER A 1 108 ? 11.661 -10.965 -9.384 1.00 85.19 108 SER A C 1
ATOM 870 O O . SER A 1 108 ? 11.720 -10.393 -8.300 1.00 85.19 108 SER A O 1
ATOM 872 N N . GLU A 1 109 ? 12.768 -11.319 -10.044 1.00 86.00 109 GLU A N 1
ATOM 873 C CA . GLU A 1 109 ? 14.135 -11.077 -9.557 1.00 86.00 109 GLU A CA 1
ATOM 874 C C . GLU A 1 109 ? 14.452 -9.586 -9.338 1.00 86.00 109 GLU A C 1
ATOM 876 O O . GLU A 1 109 ? 15.391 -9.283 -8.606 1.00 86.00 109 GLU A O 1
ATOM 881 N N . THR A 1 110 ? 13.701 -8.638 -9.910 1.00 83.69 110 THR A N 1
ATOM 882 C CA . THR A 1 110 ? 13.913 -7.205 -9.633 1.00 83.69 110 THR A CA 1
ATOM 883 C C . THR A 1 110 ? 13.219 -6.724 -8.356 1.00 83.69 110 THR A C 1
ATOM 885 O O . THR A 1 110 ? 13.570 -5.664 -7.841 1.00 83.69 110 THR A O 1
ATOM 888 N N . VAL A 1 111 ? 12.249 -7.475 -7.815 1.00 88.12 111 VAL A N 1
ATOM 889 C CA . VAL A 1 111 ? 11.417 -7.036 -6.673 1.00 88.12 111 VAL A CA 1
ATOM 890 C C . VAL A 1 111 ? 11.308 -8.057 -5.532 1.00 88.12 111 VAL A C 1
ATOM 892 O O . VAL A 1 111 ? 10.833 -7.716 -4.456 1.00 88.12 111 VAL A O 1
ATOM 895 N N . ILE A 1 112 ? 11.790 -9.290 -5.703 1.00 89.50 112 ILE A N 1
ATOM 896 C CA . ILE A 1 112 ? 11.527 -10.401 -4.771 1.00 89.50 112 ILE A CA 1
ATOM 897 C C . ILE A 1 112 ? 11.925 -10.123 -3.314 1.00 89.50 112 ILE A C 1
ATOM 899 O O . ILE A 1 112 ? 11.167 -10.454 -2.410 1.00 89.50 112 ILE A O 1
ATOM 903 N N . HIS A 1 113 ? 13.069 -9.477 -3.062 1.00 90.31 113 HIS A N 1
ATOM 904 C CA . HIS A 1 113 ? 13.495 -9.147 -1.694 1.00 90.31 113 HIS A CA 1
ATOM 905 C C . HIS A 1 113 ? 12.506 -8.219 -0.987 1.00 90.31 113 HIS A C 1
ATOM 907 O O . HIS A 1 113 ? 12.272 -8.357 0.210 1.00 90.31 113 HIS A O 1
ATOM 913 N N . HIS A 1 114 ? 11.913 -7.294 -1.738 1.00 91.25 114 HIS A N 1
ATOM 914 C CA . HIS A 1 114 ? 10.912 -6.379 -1.222 1.00 91.25 114 HIS A CA 1
ATOM 915 C C . HIS A 1 114 ? 9.613 -7.117 -0.882 1.00 91.25 114 HIS A C 1
ATOM 917 O O . HIS A 1 114 ? 9.081 -6.940 0.208 1.00 91.25 114 HIS A O 1
ATOM 923 N N . GLU A 1 115 ? 9.154 -8.020 -1.752 1.00 92.88 115 GLU A N 1
ATOM 924 C CA . GLU A 1 115 ? 7.960 -8.836 -1.483 1.00 92.88 115 GLU A CA 1
ATOM 925 C C . GLU A 1 115 ? 8.145 -9.761 -0.275 1.00 92.88 115 GLU A C 1
ATOM 927 O O . GLU A 1 115 ? 7.248 -9.883 0.556 1.00 92.88 115 GLU A O 1
ATOM 932 N N . ILE A 1 116 ? 9.325 -10.376 -0.133 1.00 93.75 116 ILE A N 1
ATOM 933 C CA . ILE A 1 116 ? 9.652 -11.206 1.034 1.00 93.75 116 ILE A CA 1
ATOM 934 C C . ILE A 1 116 ? 9.645 -10.361 2.311 1.00 93.75 116 ILE A C 1
ATOM 936 O O . ILE A 1 116 ? 9.116 -10.801 3.329 1.00 93.75 116 ILE A O 1
ATOM 940 N N . ALA A 1 117 ? 10.195 -9.146 2.274 1.00 94.12 117 ALA A N 1
ATOM 941 C CA . ALA A 1 117 ? 10.199 -8.261 3.432 1.00 94.12 117 ALA A CA 1
ATOM 942 C C . ALA A 1 117 ? 8.787 -7.803 3.828 1.00 94.12 117 ALA A C 1
ATOM 944 O O . ALA A 1 117 ? 8.478 -7.751 5.021 1.00 94.12 117 ALA A O 1
ATOM 945 N N . ILE A 1 118 ? 7.920 -7.512 2.852 1.00 95.00 118 ILE A N 1
ATOM 946 C CA . ILE A 1 118 ? 6.508 -7.212 3.111 1.00 95.00 118 ILE A CA 1
ATOM 947 C C . ILE A 1 118 ? 5.827 -8.428 3.743 1.00 95.00 118 ILE A C 1
ATOM 949 O O . ILE A 1 118 ? 5.190 -8.284 4.783 1.00 95.00 118 ILE A O 1
ATOM 953 N N . ALA A 1 119 ? 6.013 -9.625 3.180 1.00 95.94 119 ALA A N 1
ATOM 954 C CA . ALA A 1 119 ? 5.433 -10.858 3.712 1.00 95.94 119 ALA A CA 1
ATOM 955 C C . ALA A 1 119 ? 5.908 -11.153 5.146 1.00 95.94 119 ALA A C 1
ATOM 957 O O . ALA A 1 119 ? 5.103 -11.498 6.010 1.00 95.94 119 ALA A O 1
ATOM 958 N N . ALA A 1 120 ? 7.200 -10.963 5.426 1.00 96.62 120 ALA A N 1
ATOM 959 C CA . ALA A 1 120 ? 7.762 -11.110 6.766 1.00 96.62 120 ALA A CA 1
ATOM 960 C C . ALA A 1 120 ? 7.172 -10.086 7.746 1.00 96.62 120 ALA A C 1
ATOM 962 O O . ALA A 1 120 ? 6.855 -10.429 8.883 1.00 96.62 120 ALA A O 1
ATOM 963 N N . THR A 1 121 ? 6.967 -8.845 7.297 1.00 96.75 121 THR A N 1
ATOM 964 C CA . THR A 1 121 ? 6.349 -7.791 8.115 1.00 96.75 121 THR A CA 1
ATOM 965 C C . THR A 1 121 ? 4.872 -8.080 8.374 1.00 96.75 121 THR A C 1
ATOM 967 O O . THR A 1 121 ? 4.427 -7.941 9.507 1.00 96.75 121 THR A O 1
ATOM 970 N N . ALA A 1 122 ? 4.125 -8.556 7.372 1.00 96.81 122 ALA A N 1
ATOM 971 C CA . ALA A 1 122 ? 2.749 -9.014 7.552 1.00 96.81 122 ALA A CA 1
ATOM 972 C C . ALA A 1 122 ? 2.675 -10.166 8.565 1.00 96.81 122 ALA A C 1
ATOM 974 O O . ALA A 1 122 ? 1.817 -10.154 9.442 1.00 96.81 122 ALA A O 1
ATOM 975 N N . GLY A 1 123 ? 3.605 -11.126 8.486 1.00 97.31 123 GLY A N 1
ATOM 976 C CA . GLY A 1 123 ? 3.728 -12.213 9.457 1.00 97.31 123 GLY A CA 1
ATOM 977 C C . GLY A 1 123 ? 4.006 -11.706 10.873 1.00 97.31 123 GLY A C 1
ATOM 978 O O . GLY A 1 123 ? 3.336 -12.125 11.812 1.00 97.31 123 GLY A O 1
ATOM 979 N N . LEU A 1 124 ? 4.930 -10.753 11.027 1.00 96.75 124 LEU A N 1
ATOM 980 C CA . LEU A 1 124 ? 5.212 -10.108 12.311 1.00 96.75 124 LEU A CA 1
ATOM 981 C C . LEU A 1 124 ? 3.981 -9.377 12.862 1.00 96.75 124 LEU A C 1
ATOM 983 O O . LEU A 1 124 ? 3.642 -9.552 14.028 1.00 96.75 124 LEU A O 1
ATOM 987 N N . MET A 1 125 ? 3.290 -8.589 12.036 1.00 97.44 125 MET A N 1
ATOM 988 C CA . MET A 1 125 ? 2.062 -7.901 12.439 1.00 97.44 125 MET A CA 1
ATOM 989 C C . MET A 1 125 ? 0.988 -8.903 12.865 1.00 97.44 125 MET A C 1
ATOM 991 O O . MET A 1 125 ? 0.379 -8.712 13.909 1.00 97.44 125 MET A O 1
ATOM 995 N N . ALA A 1 126 ? 0.812 -9.999 12.122 1.00 96.44 126 ALA A N 1
ATOM 996 C CA . ALA A 1 126 ? -0.143 -11.049 12.460 1.00 96.44 126 ALA A CA 1
ATOM 997 C C . ALA A 1 126 ? 0.196 -11.750 13.782 1.00 96.44 126 ALA A C 1
ATOM 999 O O . ALA A 1 126 ? -0.710 -12.062 14.548 1.00 96.44 126 ALA A O 1
ATOM 1000 N N . MET A 1 127 ? 1.485 -11.965 14.072 1.00 95.88 127 MET A N 1
ATOM 1001 C CA . MET A 1 127 ? 1.938 -12.481 15.367 1.00 95.88 127 MET A CA 1
ATOM 1002 C C . MET A 1 127 ? 1.658 -11.488 16.501 1.00 95.88 127 MET A C 1
ATOM 1004 O O . MET A 1 127 ? 1.173 -11.890 17.554 1.00 95.88 127 MET A O 1
ATOM 1008 N N . LEU A 1 128 ? 1.929 -10.195 16.289 1.00 93.44 128 LEU A N 1
ATOM 1009 C CA . LEU A 1 128 ? 1.693 -9.146 17.288 1.00 93.44 128 LEU A CA 1
ATOM 1010 C C . LEU A 1 128 ? 0.206 -8.942 17.590 1.00 93.44 128 LEU A C 1
ATOM 1012 O O . LEU A 1 128 ? -0.147 -8.650 18.729 1.00 93.44 128 LEU A O 1
ATOM 1016 N N . THR A 1 129 ? -0.656 -9.099 16.586 1.00 94.19 129 THR A N 1
ATOM 1017 C CA . THR A 1 129 ? -2.112 -8.971 16.726 1.00 94.19 129 THR A CA 1
ATOM 1018 C C . THR A 1 129 ? -2.805 -10.324 16.894 1.00 94.19 129 THR A C 1
ATOM 1020 O O . THR A 1 129 ? -4.021 -10.420 16.716 1.00 94.19 129 THR A O 1
ATOM 1023 N N . TRP A 1 130 ? -2.067 -11.395 17.197 1.00 93.31 130 TRP A N 1
ATOM 1024 C CA . TRP A 1 130 ? -2.656 -12.722 17.340 1.00 93.31 130 TRP A CA 1
ATOM 1025 C C . TRP A 1 130 ? -3.565 -12.773 18.570 1.00 93.31 130 TRP A C 1
ATOM 1027 O O . TRP A 1 130 ? -3.131 -12.511 19.688 1.00 93.31 130 TRP A O 1
ATOM 1037 N N . GLY A 1 131 ? -4.843 -13.100 18.369 1.00 89.19 131 GLY A N 1
ATOM 1038 C CA . GLY A 1 131 ? -5.845 -13.081 19.441 1.00 89.19 131 GLY A CA 1
ATOM 1039 C C . GLY A 1 131 ? -6.250 -11.677 19.911 1.00 89.19 131 GLY A C 1
ATOM 1040 O O . GLY A 1 131 ? -7.024 -11.562 20.858 1.00 89.19 131 GLY A O 1
ATOM 1041 N N . ALA A 1 132 ? -5.763 -10.621 19.255 1.00 91.06 132 ALA A N 1
ATOM 1042 C CA . ALA A 1 132 ? -6.208 -9.255 19.492 1.00 91.06 132 ALA A CA 1
ATOM 1043 C C . ALA A 1 132 ? -7.620 -9.048 18.923 1.00 91.06 132 ALA A C 1
ATOM 1045 O O . ALA A 1 132 ? -7.950 -9.585 17.859 1.00 91.06 132 ALA A O 1
ATOM 1046 N N . SER A 1 133 ? -8.437 -8.249 19.612 1.00 91.75 133 SER A N 1
ATOM 1047 C CA . SER A 1 133 ? -9.779 -7.881 19.152 1.00 91.75 133 SER A CA 1
ATOM 1048 C C . SER A 1 133 ? -9.716 -6.898 17.984 1.00 91.75 133 SER A C 1
ATOM 1050 O O . SER A 1 133 ? -10.452 -7.047 17.012 1.00 91.75 133 SER A O 1
ATOM 1052 N N . ASN A 1 134 ? -8.788 -5.940 18.023 1.00 92.75 134 ASN A N 1
ATOM 1053 C CA . ASN A 1 134 ? -8.612 -4.952 16.966 1.00 92.75 134 ASN A CA 1
ATOM 1054 C C . ASN A 1 134 ? -7.486 -5.352 15.997 1.00 92.75 134 ASN A C 1
ATOM 1056 O O . ASN A 1 134 ? -6.299 -5.213 16.287 1.00 92.75 134 ASN A O 1
ATOM 1060 N N . GLN A 1 135 ? -7.871 -5.807 14.802 1.00 94.31 135 GLN A N 1
ATOM 1061 C CA . GLN A 1 135 ? -6.947 -6.214 13.732 1.00 94.31 135 GLN A CA 1
ATOM 1062 C C . GLN A 1 135 ? -6.944 -5.250 12.536 1.00 94.31 135 GLN A C 1
ATOM 1064 O O . GLN A 1 135 ? -6.444 -5.588 11.461 1.00 94.31 135 GLN A O 1
ATOM 1069 N N . ILE A 1 136 ? -7.499 -4.044 12.691 1.00 96.06 136 ILE A N 1
ATOM 1070 C CA . ILE A 1 136 ? -7.698 -3.099 11.582 1.00 96.06 136 ILE A CA 1
ATOM 1071 C C . ILE A 1 136 ? -6.363 -2.751 10.910 1.00 96.06 136 ILE A C 1
ATOM 1073 O O . ILE A 1 136 ? -6.269 -2.762 9.683 1.00 96.06 136 ILE A O 1
ATOM 1077 N N . GLY A 1 137 ? -5.306 -2.504 11.684 1.00 95.88 137 GLY A N 1
ATOM 1078 C CA . GLY A 1 137 ? -3.979 -2.181 11.162 1.00 95.88 137 GLY A CA 1
ATOM 1079 C C . GLY A 1 137 ? -3.325 -3.317 10.378 1.00 95.88 137 GLY A C 1
ATOM 1080 O O . GLY A 1 137 ? -2.713 -3.062 9.339 1.00 95.88 137 GLY A O 1
ATOM 1081 N N . LEU A 1 138 ? -3.511 -4.573 10.806 1.00 96.94 138 LEU A N 1
ATOM 1082 C CA . LEU A 1 138 ? -3.059 -5.745 10.049 1.00 96.94 138 LEU A CA 1
ATOM 1083 C C . LEU A 1 138 ? -3.766 -5.807 8.692 1.00 96.94 138 LEU A C 1
ATOM 1085 O O . LEU A 1 138 ? -3.108 -5.889 7.656 1.00 96.94 138 LEU A O 1
ATOM 1089 N N . TRP A 1 139 ? -5.097 -5.721 8.684 1.00 96.94 139 TRP A N 1
ATOM 1090 C CA . TRP A 1 139 ? -5.877 -5.786 7.447 1.00 96.94 139 TRP A CA 1
ATOM 1091 C C . TRP A 1 139 ? -5.604 -4.608 6.518 1.00 96.94 139 TRP A C 1
ATOM 1093 O O . TRP A 1 139 ? -5.544 -4.792 5.306 1.00 96.94 139 TRP A O 1
ATOM 1103 N N . THR A 1 140 ? -5.348 -3.425 7.072 1.00 96.56 140 THR A N 1
ATOM 1104 C CA . THR A 1 140 ? -4.904 -2.245 6.319 1.00 96.56 140 THR A CA 1
ATOM 1105 C C . THR A 1 140 ? -3.620 -2.551 5.549 1.00 96.56 140 THR A C 1
ATOM 1107 O O . THR A 1 140 ? -3.555 -2.345 4.337 1.00 96.56 140 THR A O 1
ATOM 1110 N N . PHE A 1 141 ? -2.619 -3.112 6.231 1.00 96.81 141 PHE A N 1
ATOM 1111 C CA . PHE A 1 141 ? -1.348 -3.490 5.618 1.00 96.81 141 PHE A CA 1
ATOM 1112 C C . PHE A 1 141 ? -1.510 -4.597 4.567 1.00 96.81 141 PHE A C 1
ATOM 1114 O O . PHE A 1 141 ? -0.952 -4.502 3.475 1.00 96.81 141 PHE A O 1
ATOM 1121 N N . VAL A 1 142 ? -2.311 -5.625 4.859 1.00 97.00 142 VAL A N 1
ATOM 1122 C CA . VAL A 1 142 ? -2.573 -6.738 3.931 1.00 97.00 142 VAL A CA 1
ATOM 1123 C C . VAL A 1 142 ? -3.306 -6.265 2.675 1.00 97.00 142 VAL A C 1
ATOM 1125 O O . VAL A 1 142 ? -2.931 -6.663 1.574 1.00 97.00 142 VAL A O 1
ATOM 1128 N N . ILE A 1 143 ? -4.311 -5.394 2.807 1.00 95.94 143 ILE A N 1
ATOM 1129 C CA . ILE A 1 143 ? -5.022 -4.812 1.661 1.00 95.94 143 ILE A CA 1
ATOM 1130 C C . ILE A 1 143 ? -4.040 -4.061 0.762 1.00 95.94 143 ILE A C 1
ATOM 1132 O O . ILE A 1 143 ? -4.022 -4.293 -0.447 1.00 95.94 143 ILE A O 1
ATOM 1136 N N . LEU A 1 144 ? -3.190 -3.208 1.339 1.00 94.31 144 LEU A N 1
ATOM 1137 C CA . LEU A 1 144 ? -2.175 -2.475 0.581 1.00 94.31 144 LEU A CA 1
ATOM 1138 C C . LEU A 1 144 ? -1.212 -3.423 -0.131 1.00 94.31 144 LEU A C 1
ATOM 1140 O O . LEU A 1 144 ? -0.946 -3.243 -1.320 1.00 94.31 144 LEU A O 1
ATOM 1144 N N . TRP A 1 145 ? -0.753 -4.468 0.558 1.00 95.56 145 TRP A N 1
ATOM 1145 C CA . TRP A 1 145 ? 0.127 -5.474 -0.022 1.00 95.56 145 TRP A CA 1
ATOM 1146 C C . TRP A 1 145 ? -0.507 -6.189 -1.211 1.00 95.56 145 TRP A C 1
ATOM 1148 O O . TRP A 1 145 ? 0.070 -6.198 -2.300 1.00 95.56 145 TRP A O 1
ATOM 1158 N N . LEU A 1 146 ? -1.707 -6.744 -1.036 1.00 95.06 146 LEU A N 1
ATOM 1159 C CA . LEU A 1 146 ? -2.398 -7.493 -2.083 1.00 95.06 146 LEU A CA 1
ATOM 1160 C C . LEU A 1 146 ? -2.734 -6.605 -3.281 1.00 95.06 146 LEU A C 1
ATOM 1162 O O . LEU A 1 146 ? -2.521 -7.010 -4.424 1.00 95.06 146 LEU A O 1
ATOM 1166 N N . MET A 1 147 ? -3.201 -5.379 -3.039 1.00 93.81 147 MET A N 1
ATOM 1167 C CA . MET A 1 147 ? -3.536 -4.449 -4.115 1.00 93.81 147 MET A CA 1
ATOM 1168 C C . MET A 1 147 ? -2.287 -3.951 -4.848 1.00 93.81 147 MET A C 1
ATOM 1170 O O . MET A 1 147 ? -2.301 -3.861 -6.077 1.00 93.81 147 MET A O 1
ATOM 1174 N N . ARG A 1 148 ? -1.172 -3.714 -4.145 1.00 91.94 148 ARG A N 1
ATOM 1175 C CA . ARG A 1 148 ? 0.114 -3.374 -4.774 1.00 91.94 148 ARG A CA 1
ATOM 1176 C C . ARG A 1 148 ? 0.665 -4.545 -5.589 1.00 91.94 148 ARG A C 1
ATOM 1178 O O . ARG A 1 148 ? 1.162 -4.332 -6.695 1.00 91.94 148 ARG A O 1
ATOM 1185 N N . LEU A 1 149 ? 0.562 -5.775 -5.084 1.00 91.00 149 LEU A N 1
ATOM 1186 C CA . LEU A 1 149 ? 0.959 -6.979 -5.816 1.00 91.00 149 LEU A CA 1
ATOM 1187 C C . LEU A 1 149 ? 0.090 -7.176 -7.068 1.00 91.00 149 LEU A C 1
ATOM 1189 O O . LEU A 1 149 ? 0.616 -7.425 -8.152 1.00 91.00 149 LEU A O 1
ATOM 1193 N N . SER A 1 150 ? -1.224 -6.977 -6.945 1.00 92.50 150 SER A N 1
ATOM 1194 C CA . SER A 1 150 ? -2.170 -6.994 -8.066 1.00 92.50 150 SER A CA 1
ATOM 1195 C C . SER A 1 150 ? -1.808 -5.956 -9.133 1.00 92.50 150 SER A C 1
ATOM 1197 O O . SER A 1 150 ? -1.752 -6.286 -10.320 1.00 92.50 150 SER A O 1
ATOM 1199 N N . ALA A 1 151 ? -1.483 -4.723 -8.735 1.00 88.75 151 ALA A N 1
ATOM 1200 C CA . ALA A 1 151 ? -1.054 -3.680 -9.663 1.00 88.75 151 ALA A CA 1
ATOM 1201 C C . ALA A 1 151 ? 0.241 -4.070 -10.400 1.00 88.75 151 ALA A C 1
ATOM 1203 O O . ALA A 1 151 ? 0.301 -3.974 -11.627 1.00 88.75 151 ALA A O 1
ATOM 1204 N N . LYS A 1 152 ? 1.247 -4.601 -9.687 1.00 88.69 152 LYS A N 1
ATOM 1205 C CA . LYS A 1 152 ? 2.507 -5.094 -10.282 1.00 88.69 152 LYS A CA 1
ATOM 1206 C C . LYS A 1 152 ? 2.260 -6.198 -11.316 1.00 88.69 152 LYS A C 1
ATOM 1208 O O . LYS A 1 152 ? 2.836 -6.164 -12.404 1.00 88.69 152 LYS A O 1
ATOM 1213 N N . LEU A 1 153 ? 1.381 -7.153 -11.009 1.00 87.50 153 LEU A N 1
ATOM 1214 C CA . LEU A 1 153 ? 1.017 -8.233 -11.931 1.00 87.50 153 LEU A CA 1
ATOM 1215 C C . LEU A 1 153 ? 0.252 -7.716 -13.154 1.00 87.50 153 LEU A C 1
ATOM 1217 O O . LEU A 1 153 ? 0.540 -8.134 -14.277 1.00 87.50 153 LEU A O 1
ATOM 1221 N N . ASN A 1 154 ? -0.683 -6.784 -12.959 1.00 88.56 154 ASN A N 1
ATOM 1222 C CA . ASN A 1 154 ? -1.396 -6.141 -14.059 1.00 88.56 154 ASN A CA 1
ATOM 1223 C C . ASN A 1 154 ? -0.423 -5.407 -14.991 1.00 88.56 154 ASN A C 1
ATOM 1225 O O . ASN A 1 154 ? -0.451 -5.644 -16.198 1.00 88.56 154 ASN A O 1
ATOM 1229 N N . ILE A 1 155 ? 0.499 -4.616 -14.438 1.00 85.69 155 ILE A N 1
ATOM 1230 C CA . ILE A 1 155 ? 1.544 -3.906 -15.189 1.00 85.69 155 ILE A CA 1
ATOM 1231 C C . ILE A 1 155 ? 2.453 -4.876 -15.963 1.00 85.69 155 ILE A C 1
ATOM 1233 O O . ILE A 1 155 ? 2.746 -4.652 -17.140 1.00 85.69 155 ILE A O 1
ATOM 1237 N N . PHE A 1 156 ? 2.864 -5.987 -15.343 1.00 85.38 156 PHE A N 1
ATOM 1238 C CA . PHE A 1 156 ? 3.706 -6.999 -15.988 1.00 85.38 156 PHE A CA 1
ATOM 1239 C C . PHE A 1 156 ? 3.023 -7.681 -17.189 1.00 85.38 156 PHE A C 1
ATOM 1241 O O . PHE A 1 156 ? 3.651 -7.936 -18.225 1.00 85.38 156 PHE A O 1
ATOM 1248 N N . LEU A 1 157 ? 1.734 -8.000 -17.062 1.00 83.44 157 LEU A N 1
ATOM 1249 C CA . LEU A 1 157 ? 0.946 -8.621 -18.133 1.00 83.44 157 LEU A CA 1
ATOM 1250 C C . LEU A 1 157 ? 0.567 -7.622 -19.232 1.00 83.44 157 LEU A C 1
ATOM 1252 O O . LEU A 1 157 ? 0.499 -7.982 -20.415 1.00 83.44 157 LEU A O 1
ATOM 1256 N N . GLY A 1 158 ? 0.404 -6.368 -18.830 1.00 81.00 158 GLY A N 1
ATOM 1257 C CA . GLY A 1 158 ? 0.349 -5.194 -19.670 1.00 81.00 158 GLY A CA 1
ATOM 1258 C C . GLY A 1 158 ? -0.930 -4.393 -19.491 1.00 81.00 158 GLY A C 1
ATOM 1259 O O . GLY A 1 158 ? -2.029 -4.943 -19.463 1.00 81.00 158 GLY A O 1
ATOM 1260 N N . VAL A 1 159 ? -0.752 -3.079 -19.406 1.00 79.62 159 VAL A N 1
ATOM 1261 C CA . VAL A 1 159 ? -1.808 -2.081 -19.193 1.00 79.62 159 VAL A CA 1
ATOM 1262 C C . VAL A 1 159 ? -1.610 -0.894 -20.134 1.00 79.62 159 VAL A C 1
ATOM 1264 O O . VAL A 1 159 ? -0.539 -0.742 -20.738 1.00 79.62 159 VAL A O 1
ATOM 1267 N N . ALA A 1 160 ? -2.656 -0.081 -20.292 1.00 73.62 160 ALA A N 1
ATOM 1268 C CA . ALA A 1 160 ? -2.638 1.080 -21.172 1.00 73.62 160 ALA A CA 1
ATOM 1269 C C . ALA A 1 160 ? -1.745 2.190 -20.597 1.00 73.62 160 ALA A C 1
ATOM 1271 O O . ALA A 1 160 ? -0.922 2.754 -21.320 1.00 73.62 160 ALA A O 1
ATOM 1272 N N . ASN A 1 161 ? -1.845 2.429 -19.284 1.00 73.94 161 ASN A N 1
ATOM 1273 C CA . ASN A 1 161 ? -1.062 3.429 -18.568 1.00 73.94 161 ASN A CA 1
ATOM 1274 C C . ASN A 1 161 ? -0.050 2.776 -17.630 1.00 73.94 161 ASN A C 1
ATOM 1276 O O . ASN A 1 161 ? -0.402 2.248 -16.579 1.00 73.94 161 ASN A O 1
ATOM 1280 N N . LEU A 1 162 ? 1.229 2.873 -17.985 1.00 66.31 162 LEU A N 1
ATOM 1281 C CA . LEU A 1 162 ? 2.333 2.341 -17.180 1.00 66.31 162 LEU A CA 1
ATOM 1282 C C . LEU A 1 162 ? 2.801 3.285 -16.063 1.00 66.31 162 LEU A C 1
ATOM 1284 O O . LEU A 1 162 ? 3.660 2.894 -15.279 1.00 66.31 162 LEU A O 1
ATOM 1288 N N . ALA A 1 163 ? 2.253 4.505 -15.978 1.00 65.44 163 ALA A N 1
ATOM 1289 C CA . ALA A 1 163 ? 2.611 5.478 -14.940 1.00 65.44 163 ALA A CA 1
ATOM 1290 C C . ALA A 1 163 ? 4.139 5.740 -14.848 1.00 65.44 163 ALA A C 1
ATOM 1292 O O . ALA A 1 163 ? 4.678 6.001 -13.777 1.00 65.44 163 ALA A O 1
ATOM 1293 N N . GLU A 1 164 ? 4.837 5.698 -15.991 1.00 67.12 164 GLU A N 1
ATOM 1294 C CA . GLU A 1 164 ? 6.310 5.767 -16.102 1.00 67.12 164 GLU A CA 1
ATOM 1295 C C . GLU A 1 164 ? 6.909 7.022 -15.443 1.00 67.12 164 GLU A C 1
ATOM 1297 O O . GLU A 1 164 ? 8.023 6.998 -14.931 1.00 67.12 164 GLU A O 1
ATOM 1302 N N . GLU A 1 165 ? 6.144 8.112 -15.387 1.00 64.69 165 GLU A N 1
ATOM 1303 C CA . GLU A 1 165 ? 6.547 9.374 -14.761 1.00 64.69 165 GLU A CA 1
ATOM 1304 C C . GLU A 1 165 ? 6.698 9.307 -13.234 1.00 64.69 165 GLU A C 1
ATOM 1306 O O . GLU A 1 165 ? 7.387 10.153 -12.664 1.00 64.69 165 GLU A O 1
ATOM 1311 N N . PHE A 1 166 ? 6.087 8.321 -12.572 1.00 63.47 166 PHE A N 1
ATOM 1312 C CA . PHE A 1 166 ? 6.224 8.121 -11.128 1.00 63.47 166 PHE A CA 1
ATOM 1313 C C . PHE A 1 166 ? 7.476 7.319 -10.750 1.00 63.47 166 PHE A C 1
ATOM 1315 O O . PHE A 1 166 ? 7.848 7.295 -9.578 1.00 63.47 166 PHE A O 1
ATOM 1322 N N . LEU A 1 167 ? 8.140 6.660 -11.709 1.00 68.50 167 LEU A N 1
ATOM 1323 C CA . LEU A 1 167 ? 9.334 5.870 -11.419 1.00 68.50 167 LEU A CA 1
ATOM 1324 C C . LEU A 1 167 ? 10.579 6.765 -11.333 1.00 68.50 167 LEU A C 1
ATOM 1326 O O . LEU A 1 167 ? 10.882 7.518 -12.268 1.00 68.50 167 LEU A O 1
ATOM 1330 N N . PRO A 1 168 ? 11.378 6.663 -10.256 1.00 70.88 168 PRO A N 1
ATOM 1331 C CA . PRO A 1 168 ? 12.616 7.412 -10.174 1.00 70.88 168 PRO A CA 1
ATOM 1332 C C . PRO A 1 168 ? 13.645 6.924 -11.211 1.00 70.88 168 PRO A C 1
ATOM 1334 O O . PRO A 1 168 ? 13.633 5.756 -11.610 1.00 70.88 168 PRO A O 1
ATOM 1337 N N . PRO A 1 169 ? 14.602 7.781 -11.630 1.00 70.44 169 PRO A N 1
ATOM 1338 C CA . PRO A 1 169 ? 15.539 7.493 -12.719 1.00 70.44 169 PRO A CA 1
ATOM 1339 C C . PRO A 1 169 ? 16.305 6.177 -12.570 1.00 70.44 169 PRO A C 1
ATOM 1341 O O . PRO A 1 169 ? 16.584 5.511 -13.562 1.00 70.44 169 PRO A O 1
ATOM 1344 N N . HIS A 1 170 ? 16.636 5.781 -11.339 1.00 70.81 170 HIS A N 1
ATOM 1345 C CA . HIS A 1 170 ? 17.357 4.537 -11.066 1.00 70.81 170 HIS A CA 1
ATOM 1346 C C . HIS A 1 170 ? 16.501 3.279 -11.142 1.00 70.81 170 HIS A C 1
ATOM 1348 O O . HIS A 1 170 ? 17.073 2.198 -11.216 1.00 70.81 170 HIS A O 1
ATOM 1354 N N . LEU A 1 171 ? 15.173 3.401 -11.145 1.00 76.69 171 LEU A N 1
ATOM 1355 C CA . LEU A 1 171 ? 14.238 2.290 -11.333 1.00 76.69 171 LEU A CA 1
ATOM 1356 C C . LEU A 1 171 ? 13.686 2.214 -12.760 1.00 76.69 171 LEU A C 1
ATOM 1358 O O . LEU A 1 171 ? 12.984 1.261 -13.080 1.00 76.69 171 LEU A O 1
ATOM 1362 N N . ARG A 1 172 ? 14.052 3.140 -13.656 1.00 79.75 172 ARG A N 1
ATOM 1363 C CA . ARG A 1 172 ? 13.576 3.140 -15.052 1.00 79.75 172 ARG A CA 1
ATOM 1364 C C . ARG A 1 172 ? 13.932 1.880 -15.837 1.00 79.75 172 ARG A C 1
ATOM 1366 O O . ARG A 1 172 ? 13.259 1.551 -16.805 1.00 79.75 172 ARG A O 1
ATOM 1373 N N . TYR A 1 173 ? 14.943 1.118 -15.414 1.00 77.31 173 TYR A N 1
ATOM 1374 C CA . TYR A 1 173 ? 15.226 -0.186 -16.022 1.00 77.31 173 TYR A CA 1
ATOM 1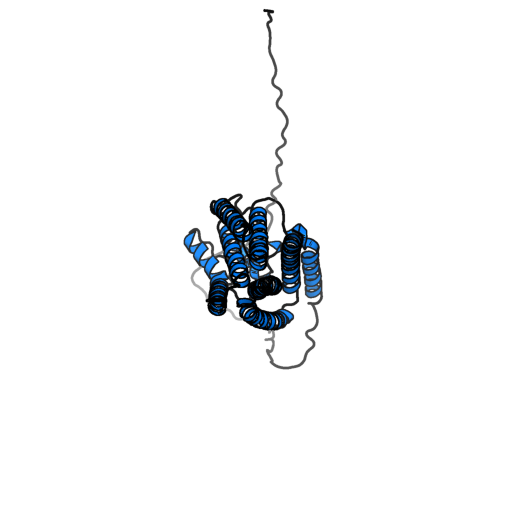375 C C . TYR A 1 173 ? 14.042 -1.163 -15.890 1.00 77.31 173 TYR A C 1
ATOM 1377 O O . TYR A 1 173 ? 13.907 -2.050 -16.731 1.00 77.31 173 TYR A O 1
ATOM 1385 N N . LEU A 1 174 ? 13.164 -0.994 -14.891 1.00 78.06 174 LEU A N 1
ATOM 1386 C CA . LEU A 1 174 ? 11.956 -1.806 -14.712 1.00 78.06 174 LEU A CA 1
ATOM 1387 C C . LEU A 1 174 ? 10.976 -1.659 -15.881 1.00 78.06 174 LEU A C 1
ATOM 1389 O O . LEU A 1 174 ? 10.329 -2.638 -16.244 1.00 78.06 174 LEU A O 1
ATOM 1393 N N . GLU A 1 175 ? 10.941 -0.492 -16.537 1.00 78.00 175 GLU A N 1
ATOM 1394 C CA . GLU A 1 175 ? 10.100 -0.240 -17.717 1.00 78.00 175 GLU A CA 1
ATOM 1395 C C . GLU A 1 175 ? 10.357 -1.278 -18.822 1.00 78.00 175 GLU A C 1
ATOM 1397 O O . GLU A 1 175 ? 9.437 -1.698 -19.518 1.00 78.00 175 GLU A O 1
ATOM 1402 N N . THR A 1 176 ? 11.598 -1.767 -18.937 1.00 79.88 176 THR A N 1
ATOM 1403 C CA . THR A 1 176 ? 11.983 -2.760 -19.956 1.00 79.88 176 THR A CA 1
ATOM 1404 C C . THR A 1 176 ? 11.373 -4.148 -19.740 1.00 79.88 176 THR A C 1
ATOM 1406 O O . THR A 1 176 ? 11.379 -4.963 -20.661 1.00 79.88 176 THR A O 1
ATOM 1409 N N . TYR A 1 177 ? 10.830 -4.425 -18.550 1.00 77.81 177 TYR A N 1
ATOM 1410 C CA . TYR A 1 177 ? 10.131 -5.674 -18.235 1.00 77.81 177 TYR A CA 1
ATOM 1411 C C . TYR A 1 177 ? 8.623 -5.593 -18.504 1.00 77.81 177 TYR A C 1
ATOM 1413 O O . TYR A 1 177 ? 7.954 -6.632 -18.552 1.00 77.81 177 TYR A O 1
ATOM 1421 N N . PHE A 1 178 ? 8.079 -4.385 -18.675 1.00 80.50 178 PHE A N 1
ATOM 1422 C CA . PHE A 1 178 ? 6.645 -4.151 -18.810 1.00 80.50 178 PHE A CA 1
ATOM 1423 C C . PHE A 1 178 ? 6.191 -4.187 -20.270 1.00 80.50 178 PHE A C 1
ATOM 1425 O O . PHE A 1 178 ? 6.970 -4.007 -21.207 1.00 80.50 178 PHE A O 1
ATOM 1432 N N . ARG A 1 179 ? 4.897 -4.447 -20.481 1.00 73.94 179 ARG A N 1
ATOM 1433 C CA . ARG A 1 179 ? 4.295 -4.496 -21.819 1.00 73.94 179 ARG A CA 1
ATOM 1434 C C . ARG A 1 179 ? 3.162 -3.483 -21.909 1.00 73.94 179 ARG A C 1
ATOM 1436 O O . ARG A 1 179 ? 2.282 -3.475 -21.063 1.00 73.94 179 ARG A O 1
ATOM 1443 N N . ARG A 1 180 ? 3.124 -2.677 -22.970 1.00 74.56 180 ARG A N 1
ATOM 1444 C CA . ARG A 1 180 ? 1.953 -1.839 -23.265 1.00 74.56 180 ARG A CA 1
ATOM 1445 C C . ARG A 1 180 ? 0.890 -2.684 -23.962 1.00 74.56 180 ARG A C 1
ATOM 1447 O O . ARG A 1 180 ? 1.148 -3.242 -25.031 1.00 74.56 180 ARG A O 1
ATOM 1454 N N . ARG A 1 181 ? -0.280 -2.827 -23.340 1.00 75.38 181 ARG A N 1
ATOM 1455 C CA . ARG A 1 181 ? -1.454 -3.519 -23.896 1.00 75.38 181 ARG A CA 1
ATOM 1456 C C . ARG A 1 181 ? -2.723 -2.809 -23.433 1.00 75.38 181 ARG A C 1
ATOM 1458 O O . ARG A 1 181 ? -2.747 -2.359 -22.298 1.00 75.38 181 ARG A O 1
ATOM 1465 N N . PRO A 1 182 ? -3.775 -2.730 -24.263 1.00 67.12 182 PRO A N 1
ATOM 1466 C CA . PRO A 1 182 ? -4.991 -2.017 -23.881 1.00 67.12 182 PRO A CA 1
ATOM 1467 C C . PRO A 1 182 ? -5.678 -2.661 -22.672 1.00 67.12 182 PRO A C 1
ATOM 1469 O O . PRO A 1 182 ? -6.124 -1.952 -21.779 1.00 67.12 182 PRO A O 1
ATOM 1472 N N . LEU A 1 183 ? -5.725 -3.997 -22.621 1.00 68.50 183 LEU A N 1
ATOM 1473 C CA . LEU A 1 183 ? -6.384 -4.756 -21.563 1.00 68.50 183 LEU A CA 1
ATOM 1474 C C . LEU A 1 183 ? -5.685 -6.097 -21.315 1.00 68.50 183 LEU A C 1
ATOM 1476 O O . LEU A 1 183 ? -5.108 -6.708 -22.220 1.00 68.50 183 LEU A O 1
ATOM 1480 N N . ASN A 1 184 ? -5.802 -6.565 -20.077 1.00 83.38 184 ASN A N 1
ATOM 1481 C CA . ASN A 1 184 ? -5.342 -7.862 -19.604 1.00 83.38 184 ASN A CA 1
ATOM 1482 C C . ASN A 1 184 ? -6.490 -8.576 -18.872 1.00 83.38 184 ASN A C 1
ATOM 1484 O O . ASN A 1 184 ? -7.299 -7.926 -18.219 1.00 83.38 184 ASN A O 1
ATOM 1488 N N . LEU A 1 185 ? -6.548 -9.909 -18.938 1.00 83.50 185 LEU A N 1
ATOM 1489 C CA . LEU A 1 185 ? -7.601 -10.708 -18.301 1.00 83.50 185 LEU A CA 1
ATOM 1490 C C . LEU A 1 185 ? -7.552 -10.675 -16.764 1.00 83.50 185 LEU A C 1
ATOM 1492 O O . LEU A 1 185 ? -8.590 -10.867 -16.137 1.00 83.50 185 LEU A O 1
ATOM 1496 N N . LEU A 1 186 ? -6.396 -10.392 -16.142 1.00 85.94 186 LEU A N 1
ATOM 1497 C CA . LEU A 1 186 ? -6.351 -10.219 -14.679 1.00 85.94 186 LEU A CA 1
ATOM 1498 C C . LEU A 1 186 ? -7.021 -8.928 -14.208 1.00 85.94 186 LEU A C 1
ATOM 1500 O O . LEU A 1 186 ? -7.489 -8.884 -13.074 1.00 85.94 186 LEU A O 1
ATOM 1504 N N . PHE A 1 187 ? -7.111 -7.903 -15.058 1.00 87.38 187 PHE A N 1
ATOM 1505 C CA . PHE A 1 187 ? -7.720 -6.632 -14.685 1.00 87.38 187 PHE A CA 1
ATOM 1506 C C . PHE A 1 187 ? -9.181 -6.793 -14.220 1.00 87.38 187 PHE A C 1
ATOM 1508 O O . PHE A 1 187 ? -9.449 -6.481 -13.056 1.00 87.38 187 PHE A O 1
ATOM 1515 N N . PRO A 1 188 ? -10.117 -7.334 -15.036 1.00 89.19 188 PRO A N 1
ATOM 1516 C CA . PRO A 1 188 ? -11.511 -7.476 -14.618 1.00 89.19 188 PRO A CA 1
ATOM 1517 C C . PRO A 1 188 ? -11.658 -8.389 -13.400 1.00 89.19 188 PRO A C 1
ATOM 1519 O O . PRO A 1 188 ? -12.491 -8.113 -12.542 1.00 89.19 188 PRO A O 1
ATOM 1522 N N . VAL A 1 189 ? -10.825 -9.428 -13.274 1.00 91.50 189 VAL A N 1
ATOM 1523 C CA . VAL A 1 189 ? -10.831 -10.313 -12.100 1.00 91.50 189 VAL A CA 1
ATOM 1524 C C . VAL A 1 189 ? -10.428 -9.543 -10.843 1.00 91.50 189 VAL A C 1
ATOM 1526 O O . VAL A 1 189 ? -11.164 -9.569 -9.862 1.00 91.50 189 VAL A O 1
ATOM 1529 N N . SER A 1 190 ? -9.308 -8.814 -10.880 1.00 91.62 190 SER A N 1
ATOM 1530 C CA . SER A 1 190 ? -8.813 -8.045 -9.731 1.00 91.62 190 SER A CA 1
ATOM 1531 C C . SER A 1 190 ? -9.813 -6.983 -9.269 1.00 91.62 190 SER A C 1
ATOM 1533 O O . SER A 1 190 ? -10.124 -6.911 -8.086 1.00 91.62 190 SER A O 1
ATOM 1535 N N . VAL A 1 191 ? -10.400 -6.223 -10.199 1.00 92.38 191 VAL A N 1
ATOM 1536 C CA . VAL A 1 191 ? -11.394 -5.189 -9.878 1.00 92.38 191 VAL A CA 1
ATOM 1537 C C . VAL A 1 191 ? -12.672 -5.801 -9.313 1.00 92.38 191 VAL A C 1
ATOM 1539 O O . VAL A 1 191 ? -13.198 -5.305 -8.317 1.00 92.38 191 VAL A O 1
ATOM 1542 N N . THR A 1 192 ? -13.168 -6.881 -9.921 1.00 93.50 192 THR A N 1
ATOM 1543 C CA . THR A 1 192 ? -14.412 -7.535 -9.493 1.00 93.50 192 THR A CA 1
ATOM 1544 C C . THR A 1 192 ? -14.257 -8.140 -8.105 1.00 93.50 192 THR A C 1
ATOM 1546 O O . THR A 1 192 ? -15.074 -7.867 -7.229 1.00 93.50 192 THR A O 1
ATOM 1549 N N . VAL A 1 193 ? -13.189 -8.911 -7.875 1.00 94.31 193 VAL A N 1
ATOM 1550 C CA . VAL A 1 193 ? -12.921 -9.527 -6.569 1.00 94.31 193 VAL A CA 1
ATOM 1551 C C . VAL A 1 193 ? -12.752 -8.454 -5.500 1.00 94.31 193 VAL A C 1
ATOM 1553 O O . VAL A 1 193 ? -13.410 -8.534 -4.466 1.00 94.31 193 VAL A O 1
ATOM 1556 N N . SER A 1 194 ? -11.950 -7.417 -5.752 1.00 93.81 194 SER A N 1
ATOM 1557 C CA . SER A 1 194 ? -11.750 -6.344 -4.775 1.00 93.81 194 SER A CA 1
ATOM 1558 C C . SER A 1 194 ? -13.036 -5.570 -4.490 1.00 93.81 194 SER A C 1
ATOM 1560 O O . SER A 1 194 ? -13.296 -5.250 -3.337 1.00 93.81 194 SER A O 1
ATOM 1562 N N . THR A 1 195 ? -13.892 -5.347 -5.491 1.00 94.31 195 THR A N 1
ATOM 1563 C CA . THR A 1 195 ? -15.193 -4.685 -5.298 1.00 94.31 195 THR A CA 1
ATOM 1564 C C . THR A 1 195 ? -16.143 -5.544 -4.465 1.00 94.31 195 THR A C 1
ATOM 1566 O O . THR A 1 195 ? -16.781 -5.034 -3.548 1.00 94.31 195 THR A O 1
ATOM 1569 N N . ILE A 1 196 ? -16.203 -6.855 -4.726 1.00 96.31 196 ILE A N 1
ATOM 1570 C CA . ILE A 1 196 ? -16.989 -7.792 -3.911 1.00 96.31 196 ILE A CA 1
ATOM 1571 C C . ILE A 1 196 ? -16.490 -7.774 -2.464 1.00 96.31 196 ILE A C 1
ATOM 1573 O O . ILE A 1 196 ? -17.290 -7.645 -1.544 1.00 96.31 196 ILE A O 1
ATOM 1577 N N . VAL A 1 197 ? -15.174 -7.849 -2.250 1.00 96.19 197 VAL A N 1
ATOM 1578 C CA . VAL A 1 197 ? -14.588 -7.806 -0.904 1.00 96.19 197 VAL A CA 1
ATOM 1579 C C . VAL A 1 197 ? -14.894 -6.476 -0.208 1.00 96.19 197 VAL A C 1
ATOM 1581 O O . VAL A 1 197 ? -15.256 -6.496 0.965 1.00 96.19 197 VAL A O 1
ATOM 1584 N N . THR A 1 198 ? -14.836 -5.338 -0.910 1.00 95.50 198 THR A N 1
ATOM 1585 C CA . THR A 1 198 ? -15.246 -4.035 -0.361 1.00 95.50 198 THR A CA 1
ATOM 1586 C C . THR A 1 198 ? -16.687 -4.071 0.135 1.00 95.50 198 THR A C 1
ATOM 1588 O O . THR A 1 198 ? -16.950 -3.657 1.264 1.00 95.50 198 THR A O 1
ATOM 1591 N N . VAL A 1 199 ? -17.614 -4.586 -0.680 1.00 95.00 199 VAL A N 1
ATOM 1592 C CA . VAL A 1 199 ? -19.031 -4.688 -0.305 1.00 95.00 199 VAL A CA 1
ATOM 1593 C C . VAL A 1 199 ? -19.203 -5.602 0.906 1.00 95.00 199 VAL A C 1
ATOM 1595 O O . VAL A 1 199 ? -19.857 -5.199 1.858 1.00 95.00 199 VAL A O 1
ATOM 1598 N N . LEU A 1 200 ? -18.556 -6.770 0.928 1.00 95.38 200 LEU A N 1
ATOM 1599 C CA . LEU A 1 200 ? -18.651 -7.717 2.046 1.00 95.38 200 LEU A CA 1
ATOM 1600 C C . LEU A 1 200 ? -18.088 -7.156 3.360 1.00 95.38 200 LEU A C 1
ATOM 1602 O O . LEU A 1 200 ? -18.634 -7.431 4.427 1.00 95.38 200 LEU A O 1
ATOM 1606 N N . ILE A 1 201 ? -16.995 -6.386 3.304 1.00 94.56 201 ILE A N 1
ATOM 1607 C CA . ILE A 1 201 ? -16.426 -5.718 4.485 1.00 94.56 201 ILE A CA 1
ATOM 1608 C C . ILE A 1 201 ? -17.417 -4.689 5.030 1.00 94.56 201 ILE A C 1
ATOM 1610 O O . ILE A 1 201 ? -17.676 -4.671 6.232 1.00 94.56 201 ILE A O 1
ATOM 1614 N N . LEU A 1 202 ? -17.980 -3.850 4.158 1.00 94.25 202 LEU A N 1
ATOM 1615 C CA . LEU A 1 202 ? -18.923 -2.807 4.560 1.00 94.25 202 LEU A CA 1
ATOM 1616 C C . LEU A 1 202 ? -20.247 -3.393 5.053 1.00 94.25 202 LEU A C 1
ATOM 1618 O O . LEU A 1 202 ? -20.752 -2.948 6.075 1.00 94.25 202 LEU A O 1
ATOM 1622 N N . GLU A 1 203 ? -20.779 -4.410 4.378 1.00 94.50 203 GLU A N 1
ATOM 1623 C CA . GLU A 1 203 ? -22.004 -5.105 4.780 1.00 94.50 203 GLU A CA 1
ATOM 1624 C C . GLU A 1 203 ? -21.858 -5.706 6.180 1.00 94.50 203 GLU A C 1
ATOM 1626 O O . GLU A 1 203 ? -22.707 -5.483 7.039 1.00 94.50 203 GLU A O 1
ATOM 1631 N N . ARG A 1 204 ? -20.751 -6.411 6.446 1.00 92.50 204 ARG A N 1
ATOM 1632 C CA . ARG A 1 204 ? -20.505 -6.999 7.768 1.00 92.50 204 ARG A CA 1
ATOM 1633 C C . ARG A 1 204 ? -20.225 -5.958 8.839 1.00 92.50 204 ARG A C 1
ATOM 1635 O O . ARG A 1 204 ? -20.695 -6.120 9.954 1.00 92.50 204 ARG A O 1
ATOM 1642 N N . GLY A 1 205 ? -19.460 -4.917 8.523 1.00 90.81 205 GLY A N 1
ATOM 1643 C CA . GLY A 1 205 ? -19.089 -3.891 9.496 1.00 90.81 205 GLY A CA 1
ATOM 1644 C C . GLY A 1 205 ? -20.203 -2.899 9.821 1.00 90.81 205 GLY A C 1
ATOM 1645 O O . GLY A 1 205 ? -20.164 -2.265 10.867 1.00 90.81 205 GLY A O 1
ATOM 1646 N N . LEU A 1 206 ? -21.194 -2.757 8.940 1.00 92.31 206 LEU A N 1
ATOM 1647 C CA . LEU A 1 206 ? -22.342 -1.865 9.127 1.00 92.31 206 LEU A CA 1
ATOM 1648 C C . LEU A 1 206 ? -23.633 -2.626 9.463 1.00 92.31 206 LEU A C 1
ATOM 1650 O O . LEU A 1 206 ? -24.707 -2.026 9.468 1.00 92.31 206 LEU A O 1
ATOM 1654 N N . ALA A 1 207 ? -23.537 -3.929 9.738 1.00 93.38 207 ALA A N 1
ATOM 1655 C CA . ALA A 1 207 ? -24.664 -4.732 10.185 1.00 93.38 207 ALA A CA 1
ATOM 1656 C C . ALA A 1 207 ? -25.177 -4.266 11.559 1.00 93.38 207 ALA A C 1
ATOM 1658 O O . ALA A 1 207 ? -24.441 -3.715 12.384 1.00 93.38 207 ALA A O 1
ATOM 1659 N N . GLU A 1 208 ? -26.461 -4.507 11.820 1.00 89.75 208 GLU A N 1
ATOM 1660 C CA . GLU A 1 208 ? -27.069 -4.167 13.105 1.00 89.75 208 GLU A CA 1
ATOM 1661 C C . GLU A 1 208 ? -26.401 -4.934 14.257 1.00 89.75 208 GLU A C 1
ATOM 1663 O O . GLU A 1 208 ? -26.134 -6.132 14.162 1.00 89.75 208 GLU A O 1
ATOM 1668 N N . GLY A 1 209 ? -26.133 -4.236 15.363 1.00 88.56 209 GLY A N 1
ATOM 1669 C CA . GLY A 1 209 ? -25.506 -4.816 16.557 1.00 88.56 209 GLY A CA 1
ATOM 1670 C C . GLY A 1 209 ? -23.973 -4.841 16.548 1.00 88.56 209 GLY A C 1
ATOM 1671 O O . GLY A 1 209 ? -23.382 -5.232 17.553 1.00 88.56 209 GLY A O 1
ATOM 1672 N N . VAL A 1 210 ? -23.323 -4.391 15.470 1.00 91.94 210 VAL A N 1
ATOM 1673 C CA . VAL A 1 210 ? -21.858 -4.285 15.403 1.00 91.94 210 VAL A CA 1
ATOM 1674 C C . VAL A 1 210 ? -21.358 -3.111 16.262 1.00 91.94 210 VAL A C 1
ATOM 1676 O O . VAL A 1 210 ? -21.919 -2.011 16.190 1.00 91.94 210 VAL A O 1
ATOM 1679 N N . PRO A 1 211 ? -20.298 -3.294 17.076 1.00 91.94 211 PRO A N 1
ATOM 1680 C CA . PRO A 1 211 ? -19.702 -2.210 17.849 1.00 91.94 211 PRO A CA 1
ATOM 1681 C C . PRO A 1 211 ? -19.225 -1.050 16.967 1.00 91.94 211 PRO A C 1
ATOM 1683 O O . PRO A 1 211 ? -18.671 -1.245 15.887 1.00 91.94 211 PRO A O 1
ATOM 1686 N N . ALA A 1 212 ? -19.357 0.184 17.459 1.00 91.06 212 ALA A N 1
ATOM 1687 C CA . ALA A 1 212 ? -19.043 1.374 16.664 1.00 91.06 212 ALA A CA 1
ATOM 1688 C C . ALA A 1 212 ? -17.583 1.424 16.160 1.00 91.06 212 ALA A C 1
ATOM 1690 O O . ALA A 1 212 ? -17.328 1.891 15.051 1.00 91.06 212 ALA A O 1
ATOM 1691 N N . TRP A 1 213 ? -16.624 0.917 16.942 1.00 90.81 213 TRP A N 1
ATOM 1692 C CA . TRP A 1 213 ? -15.212 0.869 16.545 1.00 90.81 213 TRP A CA 1
ATOM 1693 C C . TRP A 1 213 ? -14.957 -0.116 15.390 1.00 90.81 213 TRP A C 1
ATOM 1695 O O . TRP A 1 213 ? -14.160 0.189 14.502 1.00 90.81 213 TRP A O 1
ATOM 1705 N N . GLU A 1 214 ? -15.668 -1.250 15.350 1.00 93.12 214 GLU A N 1
ATOM 1706 C CA . GLU A 1 214 ? -15.603 -2.217 14.244 1.00 93.12 214 GLU A CA 1
ATOM 1707 C C . GLU A 1 214 ? -16.208 -1.627 12.973 1.00 93.12 214 GLU A C 1
ATOM 1709 O O . GLU A 1 214 ? -15.615 -1.735 11.900 1.00 93.12 214 GLU A O 1
ATOM 1714 N N . ALA A 1 215 ? -17.339 -0.927 13.102 1.00 93.88 215 ALA A N 1
ATOM 1715 C CA . ALA A 1 215 ? -17.975 -0.231 11.990 1.00 93.88 215 ALA A CA 1
ATOM 1716 C C . ALA A 1 215 ? -17.050 0.830 11.373 1.00 93.88 215 ALA A C 1
ATOM 1718 O O . ALA A 1 215 ? -16.883 0.888 10.154 1.00 93.88 215 ALA A O 1
ATOM 1719 N N . VAL A 1 216 ? -16.386 1.637 12.208 1.00 94.00 216 VAL A N 1
ATOM 1720 C CA . VAL A 1 216 ? -15.374 2.608 11.758 1.00 94.00 216 VAL A CA 1
ATOM 1721 C C . VAL A 1 216 ? -14.194 1.904 11.077 1.00 94.00 216 VAL A C 1
ATOM 1723 O O . VAL A 1 216 ? -13.761 2.330 10.006 1.00 94.00 216 VAL A O 1
ATOM 1726 N N . GLY A 1 217 ? -13.709 0.797 11.646 1.00 93.88 217 GLY A N 1
ATOM 1727 C CA . GLY A 1 217 ? -12.673 -0.038 11.039 1.00 93.88 217 GLY A CA 1
ATOM 1728 C C . GLY A 1 217 ? -13.051 -0.555 9.652 1.00 93.88 217 GLY A C 1
ATOM 1729 O O . GLY A 1 217 ? -12.272 -0.431 8.708 1.00 93.88 217 GLY A O 1
ATOM 1730 N N . ALA A 1 218 ? -14.265 -1.075 9.495 1.00 95.12 218 ALA A N 1
ATOM 1731 C CA . ALA A 1 218 ? -14.774 -1.540 8.211 1.00 95.12 218 ALA A CA 1
ATOM 1732 C C . ALA A 1 218 ? -14.893 -0.405 7.188 1.00 95.12 218 ALA A C 1
ATOM 1734 O O . ALA A 1 218 ? -14.544 -0.597 6.024 1.00 95.12 218 ALA A O 1
ATOM 1735 N N . VAL A 1 219 ? -15.312 0.792 7.612 1.00 95.44 219 VAL A N 1
ATOM 1736 C CA . VAL A 1 219 ? -15.334 1.984 6.750 1.00 95.44 219 VAL A CA 1
ATOM 1737 C C . VAL A 1 219 ? -13.924 2.358 6.294 1.00 95.44 219 VAL A C 1
ATOM 1739 O O . VAL A 1 219 ? -13.737 2.654 5.113 1.00 95.44 219 VAL A O 1
ATOM 1742 N N . PHE A 1 220 ? -12.916 2.290 7.169 1.00 95.00 220 PHE A N 1
ATOM 1743 C CA . PHE A 1 220 ? -11.523 2.516 6.777 1.00 95.00 220 PHE A CA 1
ATOM 1744 C C . PHE A 1 220 ? -11.038 1.512 5.733 1.00 95.00 220 PHE A C 1
ATOM 1746 O O . PHE A 1 220 ? -10.559 1.912 4.670 1.00 95.00 220 PHE A O 1
ATOM 1753 N N . LEU A 1 221 ? -11.192 0.216 6.012 1.00 96.25 221 LEU A N 1
ATOM 1754 C CA . LEU A 1 221 ? -10.754 -0.856 5.117 1.00 96.25 221 LEU A CA 1
ATOM 1755 C C . LEU A 1 221 ? -11.506 -0.811 3.781 1.00 96.25 221 LEU A C 1
ATOM 1757 O O . LEU A 1 221 ? -10.894 -0.926 2.720 1.00 96.25 221 LEU A O 1
ATOM 1761 N N . GLY A 1 222 ? -12.820 -0.582 3.824 1.00 95.69 222 GLY A N 1
ATOM 1762 C CA . GLY A 1 222 ? -13.671 -0.448 2.647 1.00 95.69 222 GLY A CA 1
ATOM 1763 C C . GLY A 1 222 ? -13.287 0.755 1.789 1.00 95.69 222 GLY A C 1
ATOM 1764 O O . GLY A 1 222 ? -13.144 0.612 0.576 1.00 95.69 222 GLY A O 1
ATOM 1765 N N . THR A 1 223 ? -13.039 1.915 2.407 1.00 94.50 223 THR A N 1
ATOM 1766 C CA . THR A 1 223 ? -12.588 3.128 1.700 1.00 94.50 223 THR A CA 1
ATOM 1767 C C . THR A 1 223 ? -11.221 2.914 1.059 1.00 94.50 223 THR A C 1
ATOM 1769 O O . THR A 1 223 ? -11.028 3.247 -0.108 1.00 94.50 223 THR A O 1
ATOM 1772 N N . LEU A 1 224 ? -10.278 2.314 1.788 1.00 93.94 224 LEU A N 1
ATOM 1773 C CA . LEU A 1 224 ? -8.941 2.020 1.280 1.00 93.94 224 LEU A CA 1
ATOM 1774 C C . LEU A 1 224 ? -8.983 1.064 0.083 1.00 93.94 224 LEU A C 1
ATOM 1776 O O . LEU A 1 224 ? -8.323 1.300 -0.929 1.00 93.94 224 LEU A O 1
ATOM 1780 N N . LEU A 1 225 ? -9.784 0.003 0.175 1.00 94.44 225 LEU A N 1
ATOM 1781 C CA . LEU A 1 225 ? -9.937 -0.961 -0.908 1.00 94.44 225 LEU A CA 1
ATOM 1782 C C . LEU A 1 225 ? -10.670 -0.347 -2.111 1.00 94.44 225 LEU A C 1
ATOM 1784 O O . LEU A 1 225 ? -10.279 -0.598 -3.248 1.00 94.44 225 LEU A O 1
ATOM 1788 N N . ALA A 1 226 ? -11.664 0.517 -1.881 1.00 93.75 226 ALA A N 1
ATOM 1789 C CA . ALA A 1 226 ? -12.332 1.274 -2.939 1.00 93.75 226 ALA A CA 1
ATOM 1790 C C . ALA A 1 226 ? -11.363 2.221 -3.669 1.00 93.75 226 ALA A C 1
ATOM 1792 O O . ALA A 1 226 ? -11.369 2.277 -4.900 1.00 93.75 226 ALA A O 1
ATOM 1793 N N . LEU A 1 227 ? -10.482 2.910 -2.935 1.00 92.19 227 LEU A N 1
ATOM 1794 C CA . LEU A 1 227 ? -9.410 3.719 -3.523 1.00 92.19 227 LEU A CA 1
ATOM 1795 C C . LEU A 1 227 ? -8.448 2.867 -4.351 1.00 92.19 227 LEU A C 1
ATOM 1797 O O . LEU A 1 227 ? -8.080 3.256 -5.455 1.00 92.19 227 LEU A O 1
ATOM 1801 N N . ALA A 1 228 ? -8.090 1.681 -3.866 1.00 91.31 228 ALA A N 1
ATOM 1802 C CA . ALA A 1 228 ? -7.231 0.766 -4.604 1.00 91.31 228 ALA A CA 1
ATOM 1803 C C . ALA A 1 228 ? -7.906 0.220 -5.879 1.00 91.31 228 ALA A C 1
ATOM 1805 O O . ALA A 1 228 ? -7.246 0.054 -6.906 1.00 91.31 228 ALA A O 1
ATOM 1806 N N . VAL A 1 229 ? -9.220 -0.029 -5.852 1.00 92.06 229 VAL A N 1
ATOM 1807 C CA . VAL A 1 229 ? -10.009 -0.369 -7.050 1.00 92.06 229 VAL A CA 1
ATOM 1808 C C . VAL A 1 229 ? -9.994 0.788 -8.048 1.00 92.06 229 VAL A C 1
ATOM 1810 O O . VAL A 1 229 ? -9.772 0.574 -9.239 1.00 92.06 229 VAL A O 1
ATOM 1813 N N . LEU A 1 230 ? -10.184 2.017 -7.572 1.00 90.50 230 LEU A N 1
ATOM 1814 C CA . LEU A 1 230 ? -10.118 3.221 -8.396 1.00 90.50 230 LEU A CA 1
ATOM 1815 C C . LEU A 1 230 ? -8.722 3.400 -9.022 1.00 90.50 230 LEU A C 1
ATOM 1817 O O . LEU A 1 230 ? -8.619 3.686 -10.214 1.00 90.50 230 LEU A O 1
ATOM 1821 N N . GLU A 1 231 ? -7.649 3.135 -8.275 1.00 88.12 231 GLU A N 1
ATOM 1822 C CA . GLU A 1 231 ? -6.276 3.121 -8.799 1.00 88.12 231 GLU A CA 1
ATOM 1823 C C . GLU A 1 231 ? -6.099 2.075 -9.910 1.00 88.12 231 GLU A C 1
ATOM 1825 O O . GLU A 1 231 ? -5.474 2.353 -10.932 1.00 88.12 231 GLU A O 1
ATOM 1830 N N . HIS A 1 232 ? -6.710 0.894 -9.776 1.00 88.44 232 HIS A N 1
ATOM 1831 C CA . HIS A 1 232 ? -6.688 -0.105 -10.846 1.00 88.44 232 HIS A CA 1
ATOM 1832 C C . HIS A 1 232 ? -7.388 0.415 -12.104 1.00 88.44 232 HIS A C 1
ATOM 1834 O O . HIS A 1 232 ? -6.860 0.246 -13.204 1.00 88.44 232 HIS A O 1
ATOM 1840 N N . TRP A 1 233 ? -8.533 1.090 -11.972 1.00 87.81 233 TRP A N 1
ATOM 1841 C CA . TRP A 1 233 ? -9.203 1.714 -13.116 1.00 87.81 233 TRP A CA 1
ATOM 1842 C C . TRP A 1 233 ? -8.308 2.730 -13.838 1.00 87.81 233 TRP A C 1
ATOM 1844 O O . TRP A 1 233 ? -8.331 2.779 -15.068 1.00 87.81 233 TRP A O 1
ATOM 1854 N N . PHE A 1 234 ? -7.459 3.472 -13.121 1.00 84.38 234 PHE A N 1
ATOM 1855 C CA . PHE A 1 234 ? -6.487 4.391 -13.731 1.00 84.38 234 PHE A CA 1
ATOM 1856 C C . PHE A 1 234 ? -5.388 3.704 -14.557 1.00 84.38 234 PHE A C 1
ATOM 1858 O O . PHE A 1 234 ? -4.817 4.336 -15.448 1.00 84.38 234 PHE A O 1
ATOM 1865 N N . LEU A 1 235 ? -5.113 2.413 -14.335 1.00 81.50 235 LEU A N 1
ATOM 1866 C CA . LEU A 1 235 ? -4.184 1.650 -15.183 1.00 81.50 235 LEU A CA 1
ATOM 1867 C C . LEU A 1 235 ? -4.748 1.408 -16.594 1.00 81.50 235 LEU A C 1
ATOM 1869 O O . LEU A 1 235 ? -3.987 1.239 -17.551 1.00 81.50 235 LEU A O 1
ATOM 1873 N N . VAL A 1 236 ? -6.076 1.382 -16.732 1.00 81.31 236 VAL A N 1
ATOM 1874 C CA . VAL A 1 236 ? -6.774 1.043 -17.983 1.00 81.31 236 VAL A CA 1
ATOM 1875 C C . VAL A 1 236 ? -7.375 2.269 -18.662 1.00 81.31 236 VAL A C 1
ATOM 1877 O O . VAL A 1 236 ? -7.279 2.402 -19.881 1.00 81.31 236 VAL A O 1
ATOM 1880 N N . LEU A 1 237 ? -8.002 3.163 -17.898 1.00 77.38 237 LEU A N 1
ATOM 1881 C CA . LEU A 1 237 ? -8.583 4.393 -18.432 1.00 77.38 237 LEU A CA 1
ATOM 1882 C C . LEU A 1 237 ? -7.469 5.334 -18.886 1.00 77.38 237 LEU A C 1
ATOM 1884 O O . LEU A 1 237 ? -6.511 5.477 -18.144 1.00 77.38 237 LEU A O 1
ATOM 1888 N N . PRO A 1 238 ? -7.587 6.059 -20.011 1.00 68.94 238 PRO A N 1
ATOM 1889 C CA . PRO A 1 238 ? -6.563 6.988 -20.510 1.00 68.94 238 PRO A CA 1
ATOM 1890 C C . PRO A 1 238 ? -6.484 8.294 -19.690 1.00 68.94 238 PRO A C 1
ATOM 1892 O O . PRO A 1 238 ? -6.300 9.378 -20.236 1.00 68.94 238 PRO A O 1
ATOM 1895 N N . ILE A 1 239 ? -6.660 8.207 -18.372 1.00 68.31 239 ILE A N 1
ATOM 1896 C CA . ILE A 1 239 ? -6.581 9.316 -17.430 1.00 68.31 239 ILE A CA 1
ATOM 1897 C C . ILE A 1 239 ? -5.265 9.167 -16.678 1.00 68.31 239 ILE A C 1
ATOM 1899 O O . ILE A 1 239 ? -5.033 8.197 -15.960 1.00 68.31 239 ILE A O 1
ATOM 1903 N N . GLN A 1 240 ? -4.387 10.143 -16.860 1.00 63.75 240 GLN A N 1
ATOM 1904 C CA . GLN A 1 240 ? -3.101 10.174 -16.187 1.00 63.75 240 GLN A CA 1
ATOM 1905 C C . GLN A 1 240 ? -3.307 10.589 -14.728 1.00 63.75 240 GLN A C 1
ATOM 1907 O O . GLN A 1 240 ? -3.513 11.765 -14.436 1.00 63.75 240 GLN A O 1
ATOM 1912 N N . ALA A 1 241 ? -3.220 9.633 -13.800 1.00 63.19 241 ALA A N 1
ATOM 1913 C CA . ALA A 1 241 ? -3.262 9.919 -12.364 1.00 63.19 241 ALA A CA 1
ATOM 1914 C C . ALA A 1 241 ? -2.168 10.917 -11.928 1.00 63.19 241 ALA A C 1
ATOM 1916 O O . ALA A 1 241 ? -2.330 11.609 -10.928 1.00 63.19 241 ALA A O 1
ATOM 1917 N N . THR A 1 242 ? -1.088 11.064 -12.709 1.00 60.81 242 THR A N 1
ATOM 1918 C CA . THR A 1 242 ? -0.067 12.109 -12.523 1.00 60.81 242 THR A CA 1
ATOM 1919 C C . THR A 1 242 ? -0.637 13.523 -12.533 1.00 60.81 242 THR A C 1
ATOM 1921 O O . THR A 1 242 ? -0.071 14.371 -11.849 1.00 60.81 242 THR A O 1
ATOM 1924 N N . ALA A 1 243 ? -1.757 13.788 -13.222 1.00 60.56 243 ALA A N 1
ATOM 1925 C CA . ALA A 1 243 ? -2.403 15.105 -13.266 1.00 60.56 243 ALA A CA 1
ATOM 1926 C C . ALA A 1 243 ? -2.683 15.676 -11.864 1.00 60.56 243 ALA A C 1
ATOM 1928 O O . ALA A 1 243 ? -2.520 16.869 -11.624 1.00 60.56 243 ALA A O 1
ATOM 1929 N N . LEU A 1 244 ? -3.026 14.803 -10.916 1.00 66.12 244 LEU A N 1
ATOM 1930 C CA . LEU A 1 244 ? -3.336 15.156 -9.532 1.00 66.12 244 LEU A CA 1
ATOM 1931 C C . LEU A 1 244 ? -2.095 15.599 -8.722 1.00 66.12 244 LEU A C 1
ATOM 1933 O O . LEU A 1 244 ? -2.221 16.364 -7.765 1.00 66.12 244 LEU A O 1
ATOM 1937 N N . TRP A 1 245 ? -0.888 15.193 -9.135 1.00 71.00 245 TRP A N 1
ATOM 1938 C CA . TRP A 1 245 ? 0.384 15.498 -8.456 1.00 71.00 245 TRP A CA 1
ATOM 1939 C C . TRP A 1 245 ? 1.425 16.168 -9.370 1.00 71.00 245 TRP A C 1
ATOM 1941 O O . TRP A 1 245 ? 2.618 16.156 -9.057 1.00 71.00 245 TRP A O 1
ATOM 1951 N N . GLN A 1 246 ? 1.005 16.795 -10.477 1.00 71.94 246 GLN A N 1
ATOM 1952 C CA . GLN A 1 246 ? 1.915 17.474 -11.417 1.00 71.94 246 GLN A CA 1
ATOM 1953 C C . GLN A 1 246 ? 2.818 18.497 -10.724 1.00 71.94 246 GLN A C 1
ATOM 1955 O O . GLN A 1 246 ? 4.019 18.523 -10.974 1.00 71.94 246 GLN A O 1
ATOM 1960 N N . TRP A 1 247 ? 2.278 19.259 -9.771 1.00 76.12 247 TRP A N 1
ATOM 1961 C CA . TRP A 1 247 ? 3.041 20.233 -8.985 1.00 76.12 247 TRP A CA 1
ATOM 1962 C C . TRP A 1 247 ? 4.239 19.604 -8.249 1.00 76.12 247 TRP A C 1
ATOM 1964 O O . TRP A 1 247 ? 5.314 20.203 -8.187 1.00 76.12 247 TRP A O 1
ATOM 1974 N N . ALA A 1 248 ? 4.086 18.385 -7.719 1.00 68.44 248 ALA A N 1
ATOM 1975 C CA . ALA A 1 248 ? 5.152 17.681 -7.014 1.00 68.44 248 ALA A CA 1
ATOM 1976 C C . ALA A 1 248 ? 6.212 17.176 -8.002 1.00 68.44 248 ALA A C 1
ATOM 1978 O O . ALA A 1 248 ? 7.410 17.361 -7.778 1.00 68.44 248 ALA A O 1
ATOM 1979 N N . LEU A 1 249 ? 5.777 16.601 -9.127 1.00 70.75 249 LEU A N 1
ATOM 1980 C CA . LEU A 1 249 ? 6.657 16.104 -10.190 1.00 70.75 249 LEU A CA 1
ATOM 1981 C C . LEU A 1 249 ? 7.451 17.239 -10.857 1.00 70.75 249 LEU A C 1
ATOM 1983 O O . LEU A 1 249 ? 8.655 17.108 -11.091 1.00 70.75 249 LEU A O 1
ATOM 1987 N N . ASP A 1 250 ? 6.826 18.389 -11.100 1.00 74.38 250 ASP A N 1
ATOM 1988 C CA . ASP A 1 250 ? 7.484 19.559 -11.685 1.00 74.38 250 ASP A CA 1
ATOM 1989 C C . ASP A 1 250 ? 8.493 20.191 -10.719 1.00 74.38 250 ASP A C 1
ATOM 1991 O O . ASP A 1 250 ? 9.587 20.603 -11.132 1.00 74.38 250 ASP A O 1
ATOM 1995 N N . ALA A 1 251 ? 8.203 20.180 -9.413 1.00 70.56 251 ALA A N 1
ATOM 1996 C CA . ALA A 1 251 ? 9.169 20.568 -8.391 1.00 70.56 251 ALA A CA 1
ATOM 1997 C C . ALA A 1 251 ? 10.401 19.642 -8.392 1.00 70.56 251 ALA A C 1
ATOM 1999 O O . ALA A 1 251 ? 11.534 20.130 -8.298 1.00 70.56 251 ALA A O 1
ATOM 2000 N N . GLN A 1 252 ? 10.219 18.326 -8.568 1.00 72.00 252 GLN A N 1
ATOM 2001 C CA . GLN A 1 252 ? 11.338 17.389 -8.721 1.00 72.00 252 GLN A CA 1
ATOM 2002 C C . GLN A 1 252 ? 12.158 17.673 -9.987 1.00 72.00 252 GLN A C 1
ATOM 2004 O O . GLN A 1 252 ? 13.389 17.744 -9.918 1.00 72.00 252 GLN A O 1
ATOM 2009 N N . ARG A 1 253 ? 11.499 17.854 -11.143 1.00 73.81 253 ARG A N 1
ATOM 2010 C CA . ARG A 1 253 ? 12.157 18.153 -12.432 1.00 73.81 253 ARG A CA 1
ATOM 2011 C C . ARG A 1 253 ? 13.007 19.420 -12.332 1.00 73.81 253 ARG A C 1
ATOM 2013 O O . ARG A 1 253 ? 14.174 19.420 -12.732 1.00 73.81 253 ARG A O 1
ATOM 2020 N N . THR A 1 254 ? 12.459 20.466 -11.719 1.00 73.75 254 THR A N 1
ATOM 2021 C CA . THR A 1 254 ? 13.141 21.753 -11.520 1.00 73.75 254 THR A CA 1
ATOM 2022 C C . THR A 1 254 ? 14.349 21.620 -10.591 1.00 73.75 254 THR A C 1
ATOM 2024 O O . THR A 1 254 ? 15.440 22.094 -10.917 1.00 73.75 254 THR A O 1
ATOM 2027 N N . ARG A 1 255 ? 14.202 20.921 -9.456 1.00 70.12 255 ARG A N 1
ATOM 2028 C CA . ARG A 1 255 ? 15.309 20.668 -8.515 1.00 70.12 255 ARG A CA 1
ATOM 2029 C C . ARG A 1 255 ? 16.421 19.830 -9.144 1.00 70.12 255 ARG A C 1
ATOM 2031 O O . ARG A 1 255 ? 17.594 20.150 -8.967 1.00 70.12 255 ARG A O 1
ATOM 2038 N N . ARG A 1 256 ? 16.076 18.799 -9.923 1.00 68.00 256 ARG A N 1
ATOM 2039 C CA . ARG A 1 256 ? 17.054 17.977 -10.655 1.00 68.00 256 ARG A CA 1
ATOM 2040 C C . ARG A 1 256 ? 17.834 18.800 -11.673 1.00 68.00 256 ARG A C 1
ATOM 2042 O O . ARG A 1 256 ? 19.055 18.690 -11.708 1.00 68.00 256 ARG A O 1
ATOM 2049 N N . ARG A 1 257 ? 17.160 19.663 -12.441 1.00 71.44 257 ARG A N 1
ATOM 2050 C CA . ARG A 1 257 ? 17.821 20.592 -13.370 1.00 71.44 257 ARG A CA 1
ATOM 2051 C C . ARG A 1 257 ? 18.795 21.517 -12.638 1.00 71.44 257 ARG A C 1
ATOM 2053 O O . ARG A 1 257 ? 19.912 21.680 -13.109 1.00 71.44 257 ARG A O 1
ATOM 2060 N N . LYS A 1 258 ? 18.409 22.050 -11.472 1.00 69.62 258 LYS A N 1
ATOM 2061 C CA . LYS A 1 258 ? 19.282 22.889 -10.636 1.00 69.62 258 LYS A CA 1
ATOM 2062 C C . LYS A 1 258 ? 20.517 22.126 -10.141 1.00 69.62 258 LYS A C 1
ATOM 2064 O O . LYS A 1 258 ? 21.628 22.626 -10.266 1.00 69.62 258 LYS A O 1
ATOM 2069 N N . ASN A 1 259 ? 20.344 20.900 -9.645 1.00 63.25 259 ASN A N 1
ATOM 2070 C CA . ASN A 1 259 ? 21.459 20.066 -9.183 1.00 63.25 259 ASN A CA 1
ATOM 2071 C C . ASN A 1 259 ? 22.387 19.632 -10.331 1.00 63.25 259 ASN A C 1
ATOM 2073 O O . ASN A 1 259 ? 23.589 19.521 -10.126 1.00 63.25 259 ASN A O 1
ATOM 2077 N N . ALA A 1 260 ? 21.848 19.413 -11.535 1.00 61.75 260 ALA A N 1
ATOM 2078 C CA . ALA A 1 260 ? 22.640 19.108 -12.726 1.00 61.75 260 ALA A CA 1
ATOM 2079 C C . ALA A 1 260 ? 23.402 20.338 -13.255 1.00 61.75 260 ALA A C 1
ATOM 2081 O O . ALA A 1 260 ? 24.533 20.201 -13.702 1.00 61.75 260 ALA A O 1
ATOM 2082 N N . SER A 1 261 ? 22.823 21.543 -13.167 1.00 59.31 261 SER A N 1
ATOM 2083 C CA . SER A 1 261 ? 23.490 22.789 -13.580 1.00 59.31 261 SER A CA 1
ATOM 2084 C C . SER A 1 261 ? 24.577 23.271 -12.616 1.00 59.31 261 SER A C 1
ATOM 2086 O O . SER A 1 261 ? 25.413 24.069 -13.012 1.00 59.31 261 SER A O 1
ATOM 2088 N N . VAL A 1 262 ? 24.570 22.797 -11.366 1.00 58.28 262 VAL A N 1
ATOM 2089 C CA . VAL A 1 262 ? 25.620 23.082 -10.368 1.00 58.28 262 VAL A CA 1
ATOM 2090 C C . VAL A 1 262 ? 26.831 22.141 -10.536 1.00 58.28 262 VAL A C 1
ATOM 2092 O O . VAL A 1 262 ? 27.868 22.365 -9.929 1.00 58.28 262 VAL A O 1
ATOM 2095 N N . ALA A 1 263 ? 26.745 21.115 -11.393 1.00 54.88 263 ALA A N 1
ATOM 2096 C CA . ALA A 1 263 ? 27.846 20.194 -11.682 1.00 54.88 263 ALA A CA 1
ATOM 2097 C C . ALA A 1 263 ? 28.561 20.515 -13.013 1.00 54.88 263 ALA A C 1
ATOM 2099 O O . ALA A 1 263 ? 28.562 19.695 -13.935 1.00 54.88 263 ALA A O 1
ATOM 2100 N N . PRO A 1 264 ? 29.180 21.702 -13.125 1.00 49.22 264 PRO A N 1
ATOM 2101 C CA . PRO A 1 264 ? 30.569 21.732 -13.576 1.00 49.22 264 PRO A CA 1
ATOM 2102 C C . PRO A 1 264 ? 31.405 22.759 -12.793 1.00 49.22 264 PRO A C 1
ATOM 2104 O O . PRO A 1 264 ? 31.260 23.961 -12.994 1.00 49.22 264 PRO A O 1
ATOM 2107 N N . GLY A 1 265 ? 32.331 22.267 -11.966 1.00 49.25 265 GLY A N 1
ATOM 2108 C CA . GLY A 1 265 ? 33.434 23.069 -11.425 1.00 49.25 265 GLY A CA 1
ATOM 2109 C C . GLY A 1 265 ? 33.414 23.254 -9.912 1.00 49.25 265 GLY A C 1
ATOM 2110 O O . GLY A 1 265 ? 33.055 24.317 -9.443 1.00 49.25 265 GLY A O 1
ATOM 2111 N N . GLU A 1 266 ? 33.839 22.229 -9.175 1.00 44.19 266 GLU A N 1
ATOM 2112 C CA . GLU A 1 266 ? 34.502 22.368 -7.867 1.00 44.19 266 GLU A CA 1
ATOM 2113 C C . GLU A 1 266 ? 35.122 21.005 -7.522 1.00 44.19 266 GLU A C 1
ATOM 2115 O O . GLU A 1 266 ? 34.623 20.214 -6.725 1.00 44.19 266 GLU A O 1
ATOM 2120 N N . VAL A 1 267 ? 36.198 20.679 -8.241 1.00 42.09 267 VAL A N 1
ATOM 2121 C CA . VAL A 1 267 ? 37.276 19.872 -7.666 1.00 42.09 267 VAL A CA 1
ATOM 2122 C C . VAL A 1 267 ? 38.318 20.898 -7.245 1.00 42.09 267 VAL A C 1
ATOM 2124 O O . VAL A 1 267 ? 39.226 21.220 -8.007 1.00 42.09 267 VAL A O 1
ATOM 2127 N N . GLU A 1 268 ? 38.091 21.504 -6.084 1.00 35.00 268 GLU A N 1
ATOM 2128 C CA . GLU A 1 268 ? 39.124 22.245 -5.370 1.00 35.00 268 GLU A CA 1
ATOM 2129 C C . GLU A 1 268 ? 39.960 21.208 -4.615 1.00 35.00 268 GLU A C 1
ATOM 2131 O O . GLU A 1 268 ? 39.422 20.304 -3.968 1.00 35.00 268 GLU A O 1
ATOM 2136 N N . GLY A 1 269 ? 41.266 21.246 -4.863 1.00 34.50 269 GLY A N 1
ATOM 2137 C CA . GLY A 1 269 ? 42.211 20.232 -4.426 1.00 34.50 269 GLY A CA 1
ATOM 2138 C C . GLY A 1 269 ? 42.419 20.224 -2.916 1.00 34.50 269 GLY A C 1
ATOM 2139 O O . GLY A 1 269 ? 42.399 21.267 -2.280 1.00 34.50 269 GLY A O 1
ATOM 2140 N N . ASP A 1 270 ? 42.639 19.022 -2.388 1.00 32.06 270 ASP A N 1
ATOM 2141 C CA . ASP A 1 270 ? 43.781 18.725 -1.524 1.00 32.06 270 ASP A CA 1
ATOM 2142 C C . ASP A 1 270 ? 43.978 17.194 -1.451 1.00 32.06 270 ASP A C 1
ATOM 2144 O O . ASP A 1 270 ? 43.150 16.445 -0.935 1.00 32.06 270 ASP A O 1
ATOM 2148 N N . ASP A 1 271 ? 45.073 16.755 -2.079 1.00 35.00 271 ASP A N 1
ATOM 2149 C CA . ASP A 1 271 ? 46.011 15.711 -1.654 1.00 35.00 271 ASP A CA 1
ATOM 2150 C C . ASP A 1 271 ? 45.558 14.267 -1.331 1.00 35.00 271 ASP A C 1
ATOM 2152 O O . ASP A 1 271 ? 45.132 13.929 -0.230 1.00 35.00 271 ASP A O 1
ATOM 2156 N N . LEU A 1 272 ? 45.844 13.373 -2.300 1.00 35.88 272 LEU A N 1
ATOM 2157 C CA . LEU A 1 272 ? 46.784 12.224 -2.222 1.00 35.88 272 LEU A CA 1
ATOM 2158 C C . LEU A 1 272 ? 46.251 10.963 -2.926 1.00 35.88 272 LEU A C 1
ATOM 2160 O O . LEU A 1 272 ? 45.619 10.112 -2.312 1.00 35.88 272 LEU A O 1
ATOM 2164 N N . PHE A 1 273 ? 46.581 10.801 -4.211 1.00 34.44 273 PHE A N 1
ATOM 2165 C CA . PHE A 1 273 ? 47.366 9.657 -4.707 1.00 34.44 273 PHE A CA 1
ATOM 2166 C C . PHE A 1 273 ? 47.731 9.893 -6.181 1.00 34.44 273 PHE A C 1
ATOM 2168 O O . PHE A 1 273 ? 46.872 10.067 -7.044 1.00 34.44 273 PHE A O 1
ATOM 2175 N N . GLN A 1 274 ? 49.035 9.934 -6.447 1.00 38.50 274 GLN A N 1
ATOM 2176 C CA . GLN A 1 274 ? 49.627 10.164 -7.761 1.00 38.50 274 GLN A CA 1
ATOM 2177 C C . GLN A 1 274 ? 49.232 9.077 -8.768 1.00 38.50 274 GLN A C 1
ATOM 2179 O O . GLN A 1 274 ? 49.491 7.896 -8.548 1.00 38.50 274 GLN A O 1
ATOM 2184 N N . VAL A 1 275 ? 48.748 9.497 -9.937 1.00 33.22 275 VAL A N 1
ATOM 2185 C CA . VAL A 1 275 ? 48.945 8.756 -11.188 1.00 33.22 275 VAL A CA 1
ATOM 2186 C C . VAL A 1 275 ? 49.543 9.742 -12.185 1.00 33.22 275 VAL A C 1
ATOM 2188 O O . VAL A 1 275 ? 48.874 10.657 -12.659 1.00 33.22 275 VAL A O 1
ATOM 2191 N N . LEU A 1 276 ? 50.846 9.604 -12.428 1.00 32.84 276 LEU A N 1
ATOM 2192 C CA . LEU A 1 276 ? 51.600 10.422 -13.378 1.00 32.84 276 LEU A CA 1
ATOM 2193 C C . LEU A 1 276 ? 51.060 10.227 -14.809 1.00 32.84 276 LEU A C 1
ATOM 2195 O O . LEU A 1 276 ? 50.797 9.086 -15.200 1.00 32.84 276 LEU A O 1
ATOM 2199 N N . PRO A 1 277 ? 50.952 11.286 -15.631 1.00 34.06 277 PRO A N 1
ATOM 2200 C CA . PRO A 1 277 ? 50.662 11.135 -17.048 1.00 34.06 277 PRO A CA 1
ATOM 2201 C C . PRO A 1 277 ? 51.926 10.675 -17.788 1.00 34.06 277 PRO A C 1
ATOM 2203 O O . PRO A 1 277 ? 52.974 11.319 -17.727 1.00 34.06 277 PRO A O 1
ATOM 2206 N N . VAL A 1 278 ? 51.832 9.558 -18.513 1.00 35.38 278 VAL A N 1
ATOM 2207 C CA . VAL A 1 278 ? 52.882 9.130 -19.446 1.00 35.38 278 VAL A CA 1
ATOM 2208 C C . VAL A 1 278 ? 52.903 10.102 -20.627 1.00 35.38 278 VAL A C 1
ATOM 2210 O O . VAL A 1 278 ? 51.943 10.209 -21.388 1.00 35.38 278 VAL A O 1
ATOM 2213 N N . SER A 1 279 ? 54.012 10.832 -20.730 1.00 34.34 279 SER A N 1
ATOM 2214 C CA . SER A 1 279 ? 54.333 11.792 -21.783 1.00 34.34 279 SER A CA 1
ATOM 2215 C C . SER A 1 279 ? 54.402 11.136 -23.166 1.00 34.34 279 SER A C 1
ATOM 2217 O O . SER A 1 279 ? 55.012 10.080 -23.344 1.00 34.34 279 SER A O 1
ATOM 2219 N N . ALA A 1 280 ? 53.811 11.807 -24.156 1.00 36.94 280 ALA A N 1
ATOM 2220 C CA . ALA A 1 280 ? 54.004 11.526 -25.569 1.00 36.94 280 ALA A CA 1
ATOM 2221 C C . ALA A 1 280 ? 55.432 11.915 -25.990 1.00 36.94 280 ALA A C 1
ATOM 2223 O O . ALA A 1 280 ? 55.797 13.089 -25.977 1.00 36.94 280 ALA A O 1
ATOM 2224 N N . GLY A 1 281 ? 56.226 10.922 -26.396 1.00 30.11 281 GLY A N 1
ATOM 2225 C CA . GLY A 1 281 ? 57.564 11.097 -26.953 1.00 30.11 281 GLY A CA 1
ATOM 2226 C C . GLY A 1 281 ? 57.660 10.491 -28.351 1.00 30.11 281 GLY A C 1
ATOM 2227 O O . GLY A 1 281 ? 57.571 9.282 -28.534 1.00 30.11 281 GLY A O 1
ATOM 2228 N N . THR A 1 282 ? 57.847 11.359 -29.337 1.00 36.31 282 THR A N 1
ATOM 2229 C CA . THR A 1 282 ? 58.217 11.074 -30.727 1.00 36.31 282 THR A CA 1
ATOM 2230 C C . THR A 1 282 ? 59.421 10.138 -30.853 1.00 36.31 282 THR A C 1
ATOM 2232 O O . THR A 1 282 ? 60.470 10.462 -30.312 1.00 36.31 282 THR A O 1
ATOM 2235 N N . THR A 1 283 ? 59.330 9.080 -31.669 1.00 30.52 283 THR A N 1
ATOM 2236 C CA . THR A 1 283 ? 60.442 8.580 -32.508 1.00 30.52 283 THR A CA 1
ATOM 2237 C C . THR A 1 283 ? 59.919 7.707 -33.666 1.00 30.52 283 THR A C 1
ATOM 2239 O O . THR A 1 283 ? 59.155 6.767 -33.486 1.00 30.52 283 THR A O 1
ATOM 2242 N N . LYS A 1 284 ? 60.355 8.036 -34.884 1.00 26.84 284 LYS A N 1
ATOM 2243 C CA . LYS A 1 284 ? 60.508 7.142 -36.054 1.00 26.84 284 LYS A CA 1
ATOM 2244 C C . LYS A 1 284 ? 62.036 6.979 -36.244 1.00 26.84 284 LYS A C 1
ATOM 2246 O O . LYS A 1 284 ? 62.745 7.844 -35.725 1.00 26.84 284 LYS A O 1
ATOM 2251 N N . PRO A 1 285 ? 62.586 6.075 -37.086 1.00 44.28 285 PRO A N 1
ATOM 2252 C CA . PRO A 1 285 ? 62.047 4.877 -37.756 1.00 44.28 285 PRO A CA 1
ATOM 2253 C C . PRO A 1 285 ? 62.979 3.632 -37.635 1.00 44.28 285 PRO A C 1
ATOM 2255 O O . PRO A 1 285 ? 64.156 3.771 -37.327 1.00 44.28 285 PRO A O 1
ATOM 2258 N N . ALA A 1 286 ? 62.519 2.434 -38.027 1.00 28.61 286 ALA A N 1
ATOM 2259 C CA . ALA A 1 286 ? 63.386 1.405 -38.632 1.00 28.61 286 ALA A CA 1
ATOM 2260 C C . ALA A 1 286 ? 62.576 0.402 -39.477 1.00 28.61 286 ALA A C 1
ATOM 2262 O O . ALA A 1 286 ? 61.457 0.036 -39.132 1.00 28.61 286 ALA A O 1
ATOM 2263 N N . LYS A 1 287 ? 63.155 0.030 -40.623 1.00 30.02 287 LYS A N 1
ATOM 2264 C CA . LYS A 1 287 ? 62.635 -0.846 -41.683 1.00 30.02 287 LYS A CA 1
ATOM 2265 C C . LYS A 1 287 ? 62.704 -2.335 -41.313 1.00 30.02 287 LYS A C 1
ATOM 2267 O O . LYS A 1 287 ? 63.700 -2.759 -40.743 1.00 30.02 287 LYS A O 1
ATOM 2272 N N . GLY A 1 288 ? 61.766 -3.101 -41.880 1.00 26.44 288 GLY A N 1
ATOM 2273 C CA . GLY A 1 288 ? 62.019 -4.432 -42.447 1.00 26.44 288 GLY A CA 1
ATOM 2274 C C . GLY A 1 288 ? 61.598 -5.622 -41.587 1.00 26.44 288 GLY A C 1
ATOM 2275 O O . GLY A 1 288 ? 62.278 -5.944 -40.622 1.00 26.44 288 GLY A O 1
ATOM 2276 N N . ILE A 1 289 ? 60.514 -6.298 -41.982 1.00 29.81 289 ILE A N 1
ATOM 2277 C CA . ILE A 1 289 ? 60.501 -7.662 -42.556 1.00 29.81 289 ILE A CA 1
ATOM 2278 C C . ILE A 1 289 ? 59.027 -8.045 -42.854 1.00 29.81 289 ILE A C 1
ATOM 2280 O O . ILE A 1 289 ? 58.153 -7.940 -41.996 1.00 29.81 289 ILE A O 1
ATOM 2284 N N . GLU A 1 290 ? 58.791 -8.385 -44.125 1.00 28.17 290 GLU A N 1
ATOM 2285 C CA . GLU A 1 290 ? 57.678 -9.132 -44.755 1.00 28.17 290 GLU A CA 1
ATOM 2286 C C . GLU A 1 290 ? 57.291 -10.395 -43.948 1.00 28.17 290 GLU A C 1
ATOM 2288 O O . GLU A 1 290 ? 58.102 -10.893 -43.184 1.00 28.17 290 GLU A O 1
ATOM 2293 N N . GLU A 1 291 ? 56.156 -11.085 -44.023 1.00 27.62 291 GLU A N 1
ATOM 2294 C CA . GLU A 1 291 ? 54.940 -11.162 -44.835 1.00 27.62 291 GLU A CA 1
ATOM 2295 C C . GLU A 1 291 ? 54.150 -12.323 -44.176 1.00 27.62 291 GLU A C 1
ATOM 2297 O O . GLU A 1 291 ? 54.773 -13.294 -43.749 1.00 27.62 291 GLU A O 1
ATOM 2302 N N . ALA A 1 292 ? 52.817 -12.242 -44.052 1.00 23.69 292 ALA A N 1
ATOM 2303 C CA . ALA A 1 292 ? 51.895 -13.390 -44.167 1.00 23.69 292 ALA A CA 1
ATOM 2304 C C . ALA A 1 292 ? 50.455 -13.027 -43.761 1.00 23.69 292 ALA A C 1
ATOM 2306 O O . ALA A 1 292 ? 50.208 -12.430 -42.717 1.00 23.69 292 ALA A O 1
ATOM 2307 N N . ALA A 1 293 ? 49.520 -13.529 -44.570 1.00 26.89 293 ALA A N 1
ATOM 2308 C CA . ALA A 1 293 ? 48.078 -13.644 -44.343 1.00 26.89 293 ALA A CA 1
ATOM 2309 C C . ALA A 1 293 ? 47.269 -12.338 -44.429 1.00 26.89 293 ALA A C 1
ATOM 2311 O O . ALA A 1 293 ? 46.900 -11.703 -43.443 1.00 26.89 293 ALA A O 1
ATOM 2312 N N . GLY A 1 294 ? 46.943 -11.981 -45.672 1.00 26.95 294 GLY A N 1
ATOM 2313 C CA . GLY A 1 294 ? 46.010 -10.915 -45.992 1.00 26.95 294 GLY A CA 1
ATOM 2314 C C . GLY A 1 294 ? 44.580 -11.202 -45.543 1.00 26.95 294 GLY A C 1
ATOM 2315 O O . GLY A 1 294 ? 44.103 -12.323 -45.650 1.00 26.95 294 GLY A O 1
ATOM 2316 N N . ILE A 1 295 ? 43.907 -10.137 -45.116 1.00 27.31 295 ILE A N 1
ATOM 2317 C CA . ILE A 1 295 ? 42.468 -9.890 -45.231 1.00 27.31 295 ILE A CA 1
ATOM 2318 C C . ILE A 1 295 ? 42.337 -8.357 -45.284 1.00 27.31 295 ILE A C 1
ATOM 2320 O O . ILE A 1 295 ? 42.652 -7.650 -44.329 1.00 27.31 295 ILE A O 1
ATOM 2324 N N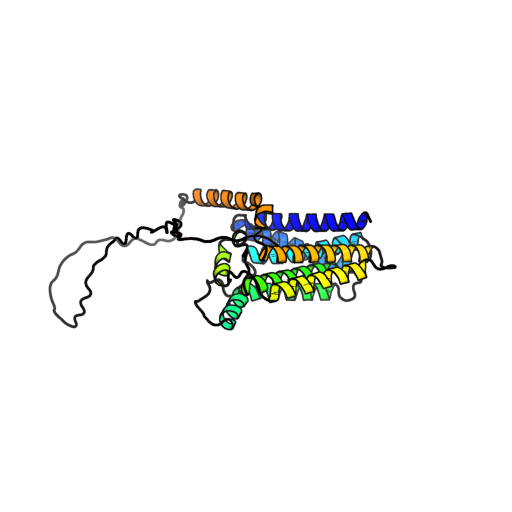 . SER A 1 296 ? 41.934 -7.847 -46.446 1.00 24.05 296 SER A N 1
ATOM 2325 C CA . SER A 1 296 ? 41.647 -6.435 -46.703 1.00 24.05 296 SER A CA 1
ATOM 2326 C C . SER A 1 296 ? 40.198 -6.146 -46.314 1.00 24.05 296 SER A C 1
ATOM 2328 O O . SER A 1 296 ? 39.284 -6.690 -46.930 1.00 24.05 296 SER A O 1
ATOM 2330 N N . TRP A 1 297 ? 39.978 -5.287 -45.316 1.00 27.95 297 TRP A N 1
ATOM 2331 C CA . TRP A 1 297 ? 38.690 -4.623 -45.107 1.00 27.95 297 TRP A CA 1
ATOM 2332 C C . TRP A 1 297 ? 38.886 -3.122 -45.267 1.00 27.95 297 TRP A C 1
ATOM 2334 O O . TRP A 1 297 ? 39.462 -2.449 -44.413 1.00 27.95 297 TRP A O 1
ATOM 2344 N N . GLY A 1 298 ? 38.429 -2.627 -46.416 1.00 27.20 298 GLY A N 1
ATOM 2345 C CA . GLY A 1 298 ? 38.433 -1.221 -46.773 1.00 27.20 298 GLY A CA 1
ATOM 2346 C C . GLY A 1 298 ? 37.586 -0.390 -45.814 1.00 27.20 298 GLY A C 1
ATOM 2347 O O . GLY A 1 298 ? 36.419 -0.674 -45.549 1.00 27.20 298 GLY A O 1
ATOM 2348 N N . THR A 1 299 ? 38.204 0.673 -45.327 1.00 30.33 299 THR A N 1
ATOM 2349 C CA . THR A 1 299 ? 37.586 1.816 -44.670 1.00 30.33 299 THR A CA 1
ATOM 2350 C C . THR A 1 299 ? 36.722 2.591 -45.659 1.00 30.33 299 THR A C 1
ATOM 2352 O O . THR A 1 299 ? 37.276 3.113 -46.614 1.00 30.33 299 THR A O 1
ATOM 2355 N N . HIS A 1 300 ? 35.421 2.750 -45.404 1.00 29.48 300 HIS A N 1
ATOM 2356 C CA . HIS A 1 300 ? 34.668 3.952 -45.786 1.00 29.48 300 HIS A CA 1
ATOM 2357 C C . HIS A 1 300 ? 33.382 4.071 -44.949 1.00 29.48 300 HIS A C 1
ATOM 2359 O O . HIS A 1 300 ? 32.484 3.241 -45.011 1.00 29.48 300 HIS A O 1
ATOM 2365 N N . SER A 1 301 ? 33.300 5.156 -44.188 1.00 30.94 301 SER A N 1
ATOM 2366 C CA . SER A 1 301 ? 32.065 5.873 -43.843 1.00 30.94 301 SER A CA 1
ATOM 2367 C C . SER A 1 301 ? 32.278 7.277 -44.440 1.00 30.94 301 SER A C 1
ATOM 2369 O O . SER A 1 301 ? 33.439 7.708 -44.400 1.00 30.94 301 SER A O 1
ATOM 2371 N N . PRO A 1 302 ? 31.285 8.004 -45.009 1.00 38.56 302 PRO A N 1
ATOM 2372 C CA . PRO A 1 302 ? 30.114 8.434 -44.232 1.00 38.56 302 PRO A CA 1
ATOM 2373 C C . PRO A 1 302 ? 28.802 8.773 -45.014 1.00 38.56 302 PRO A C 1
ATOM 2375 O O . PRO A 1 302 ? 28.785 8.935 -46.227 1.00 38.56 302 PRO A O 1
ATOM 2378 N N . LEU A 1 303 ? 27.730 9.004 -44.238 1.00 29.14 303 LEU A N 1
ATOM 2379 C CA . LEU A 1 303 ? 26.636 9.983 -44.440 1.00 29.14 303 LEU A CA 1
ATOM 2380 C C . LEU A 1 303 ? 25.532 9.800 -45.520 1.00 29.14 303 LEU A C 1
ATOM 2382 O O . LEU A 1 303 ? 25.756 9.578 -46.703 1.00 29.14 303 LEU A O 1
ATOM 2386 N N . THR A 1 304 ? 24.321 10.165 -45.063 1.00 33.28 304 THR A N 1
ATOM 2387 C CA . THR A 1 304 ? 23.128 10.671 -45.789 1.00 33.28 304 THR A CA 1
ATOM 2388 C C . THR A 1 304 ? 22.135 9.667 -46.395 1.00 33.28 304 THR A C 1
ATOM 2390 O O . THR A 1 304 ? 22.157 9.356 -47.579 1.00 33.28 304 THR A O 1
ATOM 2393 N N . ARG A 1 305 ? 21.139 9.265 -45.589 1.00 30.03 305 ARG A N 1
ATOM 2394 C CA . ARG A 1 305 ? 19.823 8.807 -46.068 1.00 30.03 305 ARG A CA 1
ATOM 2395 C C . ARG A 1 305 ? 18.780 9.869 -45.694 1.00 30.03 305 ARG A C 1
ATOM 2397 O O . ARG A 1 305 ? 18.281 9.877 -44.575 1.00 30.03 305 ARG A O 1
ATOM 2404 N N . MET A 1 306 ? 18.490 10.780 -46.623 1.00 30.41 306 MET A N 1
ATOM 2405 C CA . MET A 1 306 ? 17.264 11.586 -46.623 1.00 30.41 306 MET A CA 1
ATOM 2406 C C . MET A 1 306 ? 16.115 10.674 -47.071 1.00 30.41 306 MET A C 1
ATOM 2408 O O . MET A 1 306 ? 16.135 10.169 -48.189 1.00 30.41 306 MET A O 1
ATOM 2412 N N . GLN A 1 307 ? 15.129 10.443 -46.205 1.00 32.44 307 GLN A N 1
ATOM 2413 C CA . GLN A 1 307 ? 13.810 9.945 -46.595 1.00 32.44 307 GLN A CA 1
ATOM 2414 C C . GLN A 1 307 ? 12.795 11.033 -46.251 1.00 32.44 307 GLN A C 1
ATOM 2416 O O . GLN A 1 307 ? 12.550 11.335 -45.083 1.00 32.44 307 GLN A O 1
ATOM 2421 N N . SER A 1 308 ? 12.271 11.657 -47.302 1.00 31.00 308 SER A N 1
ATOM 2422 C CA . SER A 1 308 ? 11.090 12.508 -47.293 1.00 31.00 308 SER A CA 1
ATOM 2423 C C . SER A 1 308 ? 9.858 11.680 -46.929 1.00 31.00 308 SER A C 1
ATOM 2425 O O . SER A 1 308 ? 9.683 10.563 -47.413 1.00 31.00 308 SER A O 1
ATOM 2427 N N . TRP A 1 309 ? 9.021 12.238 -46.062 1.00 30.27 309 TRP A N 1
ATOM 2428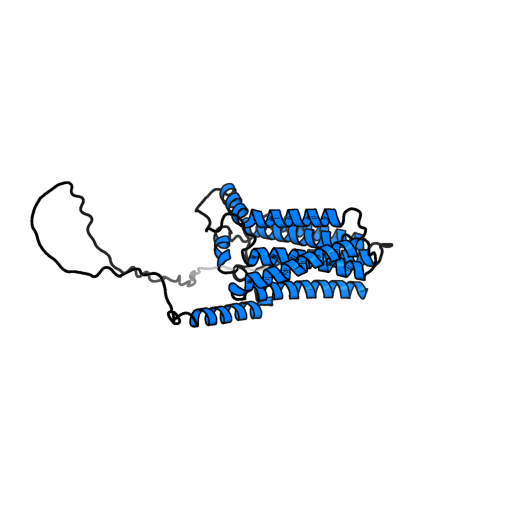 C CA . TRP A 1 309 ? 7.724 11.696 -45.676 1.00 30.27 309 TRP A CA 1
ATOM 2429 C C . TRP A 1 309 ? 6.684 11.991 -46.763 1.00 30.27 309 TRP A C 1
ATOM 2431 O O . TRP A 1 309 ? 6.387 13.158 -47.014 1.00 30.27 309 TRP A O 1
ATOM 2441 N N . ASP A 1 310 ? 6.115 10.948 -47.368 1.00 31.00 310 ASP A N 1
ATOM 2442 C CA . ASP A 1 310 ? 4.916 11.048 -48.206 1.00 31.00 310 ASP A CA 1
ATOM 2443 C C . ASP A 1 310 ? 3.652 11.027 -47.330 1.00 31.00 310 ASP A C 1
ATOM 2445 O O . ASP A 1 310 ? 3.437 10.123 -46.519 1.00 31.00 310 ASP A O 1
ATOM 2449 N N . VAL A 1 311 ? 2.805 12.042 -47.506 1.00 40.47 311 VAL A N 1
ATOM 2450 C CA . VAL A 1 311 ? 1.477 12.184 -46.891 1.00 40.47 311 VAL A CA 1
ATOM 2451 C C . VAL A 1 311 ? 0.421 11.676 -47.885 1.00 40.47 311 VAL A C 1
ATOM 2453 O O . VAL A 1 311 ? 0.431 12.128 -49.032 1.00 40.47 311 VAL A O 1
ATOM 2456 N N . PRO A 1 312 ? -0.540 10.810 -47.505 1.00 36.44 312 PRO A N 1
ATOM 2457 C CA . PRO A 1 312 ? -1.622 10.431 -48.409 1.00 36.44 312 PRO A CA 1
ATOM 2458 C C . PRO A 1 312 ? -2.664 11.554 -48.507 1.00 36.44 312 PRO A C 1
ATOM 2460 O O . PRO A 1 312 ? -3.345 11.885 -47.537 1.00 36.44 312 PRO A O 1
ATOM 2463 N N . ASN A 1 313 ? -2.799 12.128 -49.701 1.00 34.22 313 ASN A N 1
ATOM 2464 C CA . ASN A 1 313 ? -3.814 13.119 -50.047 1.00 34.22 313 ASN A CA 1
ATOM 2465 C C . ASN A 1 313 ? -5.113 12.399 -50.458 1.00 34.22 313 ASN A C 1
ATOM 2467 O O . ASN A 1 313 ? -5.172 11.775 -51.517 1.00 34.22 313 ASN A O 1
ATOM 2471 N N . ASN A 1 314 ? -6.148 12.459 -49.618 1.00 35.06 314 ASN A N 1
ATOM 2472 C CA . ASN A 1 314 ? -7.464 11.890 -49.904 1.00 35.06 314 ASN A CA 1
ATOM 2473 C C . ASN A 1 314 ? -8.325 12.932 -50.642 1.00 35.06 314 ASN A C 1
ATOM 2475 O O . ASN A 1 314 ? -8.736 13.928 -50.048 1.00 35.06 314 ASN A O 1
ATOM 2479 N N . LYS A 1 315 ? -8.602 12.710 -51.933 1.00 35.47 315 LYS A N 1
ATOM 2480 C CA . LYS A 1 315 ? -9.629 13.444 -52.692 1.00 35.47 315 LYS A CA 1
ATOM 2481 C C . LYS A 1 315 ? -10.761 12.486 -53.094 1.00 35.47 315 LYS A C 1
ATOM 2483 O O . LYS A 1 315 ? -10.470 11.365 -53.507 1.00 35.47 315 LYS A O 1
ATOM 2488 N N . PRO A 1 316 ? -12.034 12.913 -53.009 1.00 37.66 316 PRO A N 1
ATOM 2489 C CA . PRO A 1 316 ? -13.184 12.060 -53.289 1.00 37.66 316 PRO A CA 1
ATOM 2490 C C . PRO A 1 316 ? -13.353 11.827 -54.796 1.00 37.66 316 PRO A C 1
ATOM 2492 O O . PRO A 1 316 ? -13.300 12.768 -55.589 1.00 37.66 316 PRO A O 1
ATOM 2495 N N . GLN A 1 317 ? -13.572 10.570 -55.188 1.00 37.09 317 GLN A N 1
ATOM 2496 C CA . GLN A 1 317 ? -13.910 10.216 -56.563 1.00 37.09 317 GLN A CA 1
ATOM 2497 C C . GLN A 1 317 ? -15.397 10.464 -56.842 1.00 37.09 317 GLN A C 1
ATOM 2499 O O . GLN A 1 317 ? -16.278 10.006 -56.117 1.00 37.09 317 GLN A O 1
ATOM 2504 N N . VAL A 1 318 ? -15.642 11.204 -57.920 1.00 36.22 318 VAL A N 1
ATOM 2505 C CA . VAL A 1 318 ? -16.945 11.497 -58.519 1.00 36.22 318 VAL A CA 1
ATOM 2506 C C . VAL A 1 318 ? -17.325 10.337 -59.445 1.00 36.22 318 VAL A C 1
ATOM 2508 O O . VAL A 1 318 ? -16.568 10.009 -60.355 1.00 36.22 318 VAL A O 1
ATOM 2511 N N . PHE A 1 319 ? -18.500 9.738 -59.242 1.00 38.47 319 PHE A N 1
ATOM 2512 C CA . PHE A 1 319 ? -19.107 8.788 -60.185 1.00 38.47 319 PHE A CA 1
ATOM 2513 C C . PHE A 1 319 ? -19.974 9.540 -61.211 1.00 38.47 319 PHE A C 1
ATOM 2515 O O . PHE A 1 319 ? -20.781 10.379 -60.803 1.00 38.47 319 PHE A O 1
ATOM 2522 N N . PRO A 1 320 ? -19.880 9.250 -62.523 1.00 39.12 320 PRO A N 1
ATOM 2523 C CA . PRO A 1 320 ? -20.809 9.795 -63.502 1.00 39.12 320 PRO A CA 1
ATOM 2524 C C . PRO A 1 320 ? -22.076 8.932 -63.577 1.00 39.12 320 PRO A C 1
ATOM 2526 O O . PRO A 1 320 ? -22.015 7.711 -63.712 1.00 39.12 320 PRO A O 1
ATOM 2529 N N . GLY A 1 321 ? -23.234 9.589 -63.513 1.00 37.78 321 GLY A N 1
ATOM 2530 C CA . GLY A 1 321 ? -24.541 8.973 -63.717 1.00 37.78 321 GLY A CA 1
ATOM 2531 C C . GLY A 1 321 ? -24.947 8.836 -65.191 1.00 37.78 321 GLY A C 1
ATOM 2532 O O . GLY A 1 321 ? -24.599 9.659 -66.036 1.00 37.78 321 GLY A O 1
ATOM 2533 N N . ARG A 1 322 ? -25.754 7.804 -65.453 1.00 34.12 322 ARG A N 1
ATOM 2534 C CA . ARG A 1 322 ? -26.770 7.630 -66.515 1.00 34.12 322 ARG A CA 1
ATOM 2535 C C . ARG A 1 322 ? -27.696 6.521 -65.993 1.00 34.12 322 ARG A C 1
ATOM 2537 O O . ARG A 1 322 ? -27.177 5.498 -65.575 1.00 34.12 322 ARG A O 1
ATOM 2544 N N . GLY A 1 323 ? -29.021 6.586 -65.956 1.00 33.84 323 GLY A N 1
ATOM 2545 C CA . GLY A 1 323 ? -30.021 7.555 -66.395 1.00 33.84 323 GLY A CA 1
ATOM 2546 C C . GLY A 1 323 ? -31.354 6.800 -66.573 1.00 33.84 323 GLY A C 1
ATOM 2547 O O . GLY A 1 323 ? -31.311 5.674 -67.058 1.00 33.84 323 GLY A O 1
ATOM 2548 N N . SER A 1 324 ? -32.487 7.445 -66.230 1.00 36.38 324 SER A N 1
ATOM 2549 C CA . SER A 1 324 ? -33.901 7.147 -66.613 1.00 36.38 324 SER A CA 1
ATOM 2550 C C . SER A 1 324 ? -34.487 5.762 -66.238 1.00 36.38 324 SER A C 1
ATOM 2552 O O . SER A 1 324 ? -33.862 4.746 -66.482 1.00 36.38 324 SER A O 1
ATOM 2554 N N . ALA A 1 325 ? -35.698 5.600 -65.686 1.00 42.72 325 ALA A N 1
ATOM 2555 C CA . ALA A 1 325 ? -36.982 6.266 -65.957 1.00 42.72 325 ALA A CA 1
ATOM 2556 C C . ALA A 1 325 ? -38.003 6.063 -64.785 1.00 42.72 325 ALA A C 1
ATOM 2558 O O . ALA A 1 325 ? -37.681 5.340 -63.842 1.00 42.72 325 ALA A O 1
ATOM 2559 N N . PRO A 1 326 ? -39.201 6.696 -64.816 1.00 56.19 326 PRO A N 1
ATOM 2560 C CA . PRO A 1 326 ? -40.060 6.956 -63.649 1.00 56.19 326 PRO A CA 1
ATOM 2561 C C . PRO A 1 326 ? -41.379 6.144 -63.600 1.00 56.19 326 PRO A C 1
ATOM 2563 O O . PRO A 1 326 ? -41.787 5.557 -64.597 1.00 56.19 326 PRO A O 1
ATOM 2566 N N . GLY A 1 327 ? -42.088 6.211 -62.463 1.00 33.62 327 GLY A N 1
ATOM 2567 C CA . GLY A 1 327 ? -43.503 5.808 -62.295 1.00 33.62 327 GLY A CA 1
ATOM 2568 C C . GLY A 1 327 ? -43.784 5.386 -60.845 1.00 33.62 327 GLY A C 1
ATOM 2569 O O . GLY A 1 327 ? -43.280 4.360 -60.414 1.00 33.62 327 GLY A O 1
ATOM 2570 N N . SER A 1 328 ? -44.267 6.280 -59.974 1.00 39.94 328 SER A N 1
ATOM 2571 C CA . SER A 1 328 ? -45.682 6.605 -59.683 1.00 39.94 328 SER A CA 1
ATOM 2572 C C . SER A 1 328 ? -46.386 5.593 -58.761 1.00 39.94 328 SER A C 1
ATOM 2574 O O . SER A 1 328 ? -46.646 4.477 -59.189 1.00 39.94 328 SER A O 1
ATOM 2576 N N . LEU A 1 329 ? -46.690 6.067 -57.541 1.00 41.16 329 LEU A N 1
ATOM 2577 C CA . LEU A 1 329 ? -47.923 5.886 -56.745 1.00 41.16 329 LEU A CA 1
ATOM 2578 C C . LEU A 1 329 ? -48.618 4.511 -56.799 1.00 41.16 329 LEU A C 1
ATOM 2580 O O . LEU A 1 329 ? -49.235 4.182 -57.806 1.00 41.16 329 LEU A O 1
ATOM 2584 N N . ASP A 1 330 ? -48.564 3.740 -55.710 1.00 41.06 330 ASP A N 1
ATOM 2585 C CA . ASP A 1 330 ? -49.606 3.637 -54.662 1.00 41.06 330 ASP A CA 1
ATOM 2586 C C . ASP A 1 330 ? -49.176 2.647 -53.562 1.00 41.06 330 ASP A C 1
ATOM 2588 O O . ASP A 1 330 ? -48.501 1.641 -53.892 1.00 41.06 330 ASP A O 1
#

Secondary structure (DSSP, 8-state):
-HHHHHHHHHHHHHHHHHHHHHHHHHTS-HHHHHHHHHHHHHHHHHHHHHHHHHTT--SHHHHHHHHHHHHHHHHHHHHHHHTTSS--S--SPPP----HHHHHHHHHHTTHHHHHHHHHHHHHHHHHTTT-S--HHHHHHHHHHHHHHHHHHHHHH-BS---GGGS-GGGGGGGGG--B-S--THHHHHHHHHHHHHHHHHHHHTSTT--HHHHHHHHHHHHHHHHHHHHHHHHHSS--GGGGGHHHHHHHHHHHHHHHHT-SS------------------------------------------PPPP----PPPPPP---------

Radius of gyration: 30.58 Å; chains: 1; bounding box: 113×41×90 Å